Protein AF-A0A2N2EBZ2-F1 (afdb_monomer)

pLDDT: mean 81.6, std 22.27, range [24.33, 98.62]

Foldseek 3Di:
DVVVVVVVVVVVVVVVVVVVVVVVVVVVVVVVVVVVVVLLCVLCVVCVVFQQDDDDDDDDDDDDDDDDDDPPVVVVLVVLQLVQWDWDWDQQPQPRDIFTFIAGNPVSWDFPDAPLLRLTDIDRDRRLQRQKDADLQFLDIAGPVCRNVDDPVLSVLSNVNTRVRGHGDDDDNDGALVSSLNRLSSRLVSCVSSVPALQRNLVSLQSSLVSLVVCLVPPPPDDPVVNVVSVVSSLSSLVSSLVSLVCCLVPHQDDDPNDGSLNSLSSNLLSCVVNPVLVSSLVSLVCSLPDPPRDPVSNVSSVVSNVVSVVVVVVD

Solvent-accessible surface area (backbone atoms only — not comparable to full-atom values): 17806 Å² total; per-residue (Å²): 117,73,67,61,56,51,52,51,54,50,51,54,53,54,50,53,52,51,50,51,54,50,49,50,52,49,51,53,50,50,53,51,48,52,50,53,54,54,57,54,51,65,74,46,52,80,43,38,86,29,45,54,62,99,75,84,82,91,86,87,82,85,87,81,86,80,85,83,72,74,69,63,63,61,50,53,55,49,52,56,54,56,70,41,43,44,77,47,80,45,67,38,81,72,81,62,49,83,34,78,38,59,35,73,47,69,95,74,54,49,84,71,50,62,48,91,78,65,50,77,39,46,72,78,61,69,64,72,50,44,43,56,40,66,35,53,79,42,53,57,24,24,51,54,96,48,53,80,73,70,51,74,71,41,38,53,44,42,48,74,74,38,26,81,42,35,49,63,65,90,76,70,89,74,69,49,48,67,59,26,42,53,47,47,51,41,19,45,50,45,39,58,71,54,64,56,58,44,48,57,53,12,51,47,28,39,51,45,20,50,36,36,49,51,39,69,76,67,55,85,87,63,56,69,68,58,51,53,53,38,52,50,48,21,51,55,25,40,53,51,15,33,52,23,41,52,52,24,67,76,74,53,77,66,69,48,96,91,36,45,62,62,58,49,40,37,41,42,10,44,37,27,43,75,76,64,42,48,73,62,11,51,54,34,25,47,53,39,54,70,38,86,84,50,50,70,72,57,30,54,52,32,50,50,53,52,50,52,48,49,53,59,64,74,75,109

Secondary structure (DSSP, 8-state):
-HHHHHHHHHHHHHHHHHHHHHHHHHHHHHHHHHHHHHHHHHHTGGGGGGT--SS-----PPP-PPPPP-HHHHHHHHHHHHHHEEEEEEE-TTT--EEEEEEE-GGG--EEEE-TT--EEESS--GGGG-EEE-TTT--EEEGGGTT---HHHHHHHIIIIITTPPP----SS--HHHHHHHHHHHHHHHHHTT--HHHHHHHHHHHHHHHHHHHHH-TT--HHHHHHHHHHHHHHHHHHHHHHHHHHHHS-SSBTTB-HHHHHHHHHHHHHHTT-HHHHHHHHHHHHH-SSS-HHHHHHHHHHHHHHHHHHH--

Nearest PDB structures (foldseek):
  3sf4-assembly3_C  TM=6.352E-01  e=2.609E-02  Homo sapiens
  4wnd-assembly1_A  TM=6.716E-01  e=1.134E-01  Homo sapiens
  4g2v-assembly1_A  TM=6.679E-01  e=1.944E-01  Mus musculus
  6hc2-assembly1_C  TM=5.209E-01  e=7.665E-02  Homo sapiens
  7kw7-assembly1_E  TM=5.302E-01  e=2.251E+00  Homo sapiens

Radius of gyration: 24.01 Å; Cα contacts (8 Å, |Δi|>4): 365; chains: 1; bounding box: 70×71×50 Å

Mean predicted aligned error: 11.07 Å

Structure (mmCIF, N/CA/C/O backbone):
data_AF-A0A2N2EBZ2-F1
#
_entry.id   AF-A0A2N2EBZ2-F1
#
loop_
_atom_site.group_PDB
_atom_site.id
_atom_site.type_symbol
_atom_site.label_atom_id
_atom_site.label_alt_id
_atom_site.label_comp_id
_atom_site.label_asym_id
_atom_site.label_entity_id
_atom_site.label_seq_id
_atom_site.pdbx_PDB_ins_code
_atom_site.Cartn_x
_atom_site.Cartn_y
_atom_site.Cartn_z
_atom_site.occupancy
_atom_site.B_iso_or_equiv
_atom_site.auth_seq_id
_atom_site.auth_comp_id
_atom_site.auth_asym_id
_atom_site.auth_atom_id
_atom_site.pdbx_PDB_model_num
ATOM 1 N N . MET A 1 1 ? 44.736 50.660 17.013 1.00 51.31 1 MET A N 1
ATOM 2 C CA . MET A 1 1 ? 43.310 50.905 16.672 1.00 51.31 1 MET A CA 1
ATOM 3 C C . MET A 1 1 ? 42.852 50.283 15.347 1.00 51.31 1 MET A C 1
ATOM 5 O O . MET A 1 1 ? 41.764 49.724 15.327 1.00 51.31 1 MET A O 1
ATOM 9 N N . ALA A 1 2 ? 43.635 50.314 14.259 1.00 49.69 2 ALA A N 1
ATOM 10 C CA . ALA A 1 2 ? 43.188 49.838 12.935 1.00 49.69 2 ALA A CA 1
ATOM 11 C C . ALA A 1 2 ? 42.868 48.323 12.837 1.00 49.69 2 ALA A C 1
ATOM 13 O O . ALA A 1 2 ? 41.953 47.930 12.117 1.00 49.69 2 ALA A O 1
ATOM 14 N N . ILE A 1 3 ? 43.564 47.469 13.598 1.00 48.38 3 ILE A N 1
ATOM 15 C CA . ILE A 1 3 ? 43.371 46.005 13.570 1.00 48.38 3 ILE A CA 1
ATOM 16 C C . ILE A 1 3 ? 42.040 45.587 14.226 1.00 48.38 3 ILE A C 1
ATOM 18 O O . ILE A 1 3 ? 41.350 44.709 13.709 1.00 48.38 3 ILE A O 1
ATOM 22 N N . LEU A 1 4 ? 41.615 46.263 15.302 1.00 40.25 4 LEU A N 1
ATOM 23 C CA . LEU A 1 4 ? 40.323 45.994 15.952 1.00 40.25 4 LEU A CA 1
ATOM 24 C C . LEU A 1 4 ? 39.132 46.324 15.036 1.00 40.25 4 LEU A C 1
ATOM 26 O O . LEU A 1 4 ? 38.171 45.556 14.979 1.00 40.25 4 LEU A O 1
ATOM 30 N N . LEU A 1 5 ? 39.224 47.412 14.264 1.00 44.72 5 LEU A N 1
ATOM 31 C CA . LEU A 1 5 ? 38.192 47.813 13.299 1.00 44.72 5 LEU A CA 1
ATOM 32 C C . LEU A 1 5 ? 38.064 46.820 12.130 1.00 44.72 5 LEU A C 1
ATOM 34 O O . LEU A 1 5 ? 36.955 46.556 11.661 1.00 44.72 5 LEU A O 1
ATOM 38 N N . LEU A 1 6 ? 39.174 46.225 11.680 1.00 44.97 6 LEU A N 1
ATOM 39 C CA . LEU A 1 6 ? 39.169 45.193 10.635 1.00 44.97 6 LEU A CA 1
ATOM 40 C C . LEU A 1 6 ? 38.561 43.869 11.123 1.00 44.97 6 LEU A C 1
ATOM 42 O O . LEU A 1 6 ? 37.824 43.225 10.372 1.00 44.97 6 LEU A O 1
ATOM 46 N N . ILE A 1 7 ? 38.810 43.484 12.379 1.00 47.62 7 ILE A N 1
ATOM 47 C CA . ILE A 1 7 ? 38.225 42.280 12.992 1.00 47.62 7 ILE A CA 1
ATOM 48 C C . ILE A 1 7 ? 36.717 42.461 13.212 1.00 47.62 7 ILE A C 1
ATOM 50 O O . ILE A 1 7 ? 35.947 41.549 12.902 1.00 47.62 7 ILE A O 1
ATOM 54 N N . GLN A 1 8 ? 36.274 43.642 13.661 1.00 40.25 8 GLN A N 1
ATOM 55 C CA . GLN A 1 8 ? 34.845 43.957 13.771 1.00 40.25 8 GLN A CA 1
ATOM 56 C C . GLN A 1 8 ? 34.153 43.951 12.402 1.00 40.25 8 GLN A C 1
ATOM 58 O O . GLN A 1 8 ? 33.128 43.288 12.253 1.00 40.25 8 GLN A O 1
ATOM 63 N N . LYS A 1 9 ? 34.732 44.585 11.370 1.00 47.44 9 LYS A N 1
ATOM 64 C CA . LYS A 1 9 ? 34.156 44.567 10.011 1.00 47.44 9 LYS A CA 1
ATOM 65 C C . LYS A 1 9 ? 34.099 43.161 9.399 1.00 47.44 9 LYS A C 1
ATOM 67 O O . LYS A 1 9 ? 33.115 42.843 8.734 1.00 47.44 9 LYS A O 1
ATOM 72 N N . LYS A 1 10 ? 35.108 42.306 9.631 1.00 50.22 10 LYS A N 1
ATOM 73 C CA . LYS A 1 10 ? 35.068 40.894 9.200 1.00 50.22 10 LYS A CA 1
ATOM 74 C C . LYS A 1 10 ? 33.985 40.105 9.942 1.00 50.22 10 LYS A C 1
ATOM 76 O O . LYS A 1 10 ? 33.207 39.428 9.281 1.00 50.22 10 LYS A O 1
ATOM 81 N N . ARG A 1 11 ? 33.871 40.245 11.272 1.00 42.41 11 ARG A N 1
ATOM 82 C CA . ARG A 1 11 ? 32.817 39.581 12.069 1.00 42.41 11 ARG A CA 1
ATOM 83 C C . ARG A 1 11 ? 31.410 39.977 11.627 1.00 42.41 11 ARG A C 1
ATOM 85 O O . ARG A 1 11 ? 30.571 39.099 11.470 1.00 42.41 11 ARG A O 1
ATOM 92 N N . VAL A 1 12 ? 31.162 41.264 11.376 1.00 50.78 12 VAL A N 1
ATOM 93 C CA . VAL A 1 12 ? 29.846 41.751 10.922 1.00 50.78 12 VAL A CA 1
ATOM 94 C C . VAL A 1 12 ? 29.487 41.182 9.544 1.00 50.78 12 VAL A C 1
ATOM 96 O O . VAL A 1 12 ? 28.363 40.728 9.355 1.00 50.78 12 VAL A O 1
ATOM 99 N N . LYS A 1 13 ? 30.444 41.101 8.606 1.00 51.22 13 LYS A N 1
ATOM 100 C CA . LYS A 1 13 ? 30.212 40.467 7.294 1.00 51.22 13 LYS A CA 1
ATOM 101 C C . LYS A 1 13 ? 29.928 38.963 7.397 1.00 51.22 13 LYS A C 1
ATOM 103 O O . LYS A 1 13 ? 29.034 38.476 6.714 1.00 51.22 13 LYS A O 1
ATOM 108 N N . THR A 1 14 ? 30.638 38.232 8.259 1.00 48.09 14 THR A N 1
ATOM 109 C CA . THR A 1 14 ? 30.393 36.792 8.467 1.00 48.09 14 THR A CA 1
ATOM 110 C C . THR A 1 14 ? 29.030 36.530 9.114 1.00 48.09 14 THR A C 1
ATOM 112 O O . THR A 1 14 ? 28.341 35.594 8.720 1.00 48.09 14 THR A O 1
ATOM 115 N N . ILE A 1 15 ? 28.612 37.373 10.064 1.00 48.28 15 ILE A N 1
ATOM 116 C CA . ILE A 1 15 ? 27.295 37.280 10.712 1.00 48.28 15 ILE A CA 1
ATOM 117 C C . ILE A 1 15 ? 26.175 37.613 9.714 1.00 48.28 15 ILE A C 1
ATOM 119 O O . ILE A 1 15 ? 25.196 36.877 9.653 1.00 48.28 15 ILE A O 1
ATOM 123 N N . SER A 1 16 ? 26.343 38.641 8.874 1.00 42.44 16 SER A N 1
ATOM 124 C CA . SER A 1 16 ? 25.380 38.986 7.812 1.00 42.44 16 SER A CA 1
ATOM 125 C C . SER A 1 16 ? 25.165 37.828 6.831 1.00 42.44 16 SER A C 1
ATOM 127 O O . SER A 1 16 ? 24.028 37.479 6.535 1.00 42.44 16 SER A O 1
ATOM 129 N N . PHE A 1 17 ? 26.245 37.172 6.391 1.00 48.19 17 PHE A N 1
ATOM 130 C CA . PHE A 1 17 ? 26.172 36.027 5.476 1.00 48.19 17 PHE A CA 1
ATOM 131 C C . PHE A 1 17 ? 25.524 34.789 6.121 1.00 48.19 17 PHE A C 1
ATOM 133 O O . PHE A 1 17 ? 24.787 34.048 5.471 1.00 48.19 17 PHE A O 1
ATOM 140 N N . LEU A 1 18 ? 25.767 34.561 7.417 1.00 45.22 18 LEU A N 1
ATOM 141 C CA . LEU A 1 18 ? 25.120 33.485 8.173 1.00 45.22 18 LEU A CA 1
ATOM 142 C C . LEU A 1 18 ? 23.618 33.738 8.359 1.00 45.22 18 LEU A C 1
ATOM 144 O O . LEU A 1 18 ? 22.838 32.796 8.239 1.00 45.22 18 LEU A O 1
ATOM 148 N N . ILE A 1 19 ? 23.210 34.989 8.599 1.00 47.59 19 ILE A N 1
ATOM 149 C CA . ILE A 1 19 ? 21.798 35.379 8.720 1.00 47.59 19 ILE A CA 1
ATOM 150 C C . ILE A 1 19 ? 21.084 35.249 7.370 1.00 47.59 19 ILE A C 1
ATOM 152 O O . ILE A 1 19 ? 20.005 34.665 7.326 1.00 47.59 19 ILE A O 1
ATOM 156 N N . GLU A 1 20 ? 21.692 35.699 6.268 1.00 48.44 20 GLU A N 1
ATOM 157 C CA . GLU A 1 20 ? 21.135 35.527 4.916 1.00 48.44 20 GLU A CA 1
ATOM 158 C C . GLU A 1 20 ? 21.007 34.047 4.532 1.00 48.44 20 GLU A C 1
ATOM 160 O O . GLU A 1 20 ? 19.958 33.625 4.052 1.00 48.44 20 GLU A O 1
ATOM 165 N N . SER A 1 21 ? 22.020 33.222 4.820 1.00 47.06 21 SER A N 1
ATOM 166 C CA . SER A 1 21 ? 21.976 31.768 4.595 1.00 47.06 21 SER A CA 1
ATOM 167 C C . SER A 1 21 ? 20.898 31.075 5.438 1.00 47.06 21 SER A C 1
ATOM 169 O O . SER A 1 21 ? 20.206 30.172 4.961 1.00 47.06 21 SER A O 1
ATOM 171 N N . PHE A 1 22 ? 20.701 31.514 6.685 1.00 39.59 22 PHE A N 1
ATOM 172 C CA . PHE A 1 22 ? 19.661 30.986 7.566 1.00 39.59 22 PHE A CA 1
ATOM 173 C C . PHE A 1 22 ? 18.256 31.415 7.118 1.00 39.59 22 PHE A C 1
ATOM 175 O O . PHE A 1 22 ? 17.357 30.576 7.056 1.00 39.59 22 PHE A O 1
ATOM 182 N N . HIS A 1 23 ? 18.076 32.674 6.707 1.00 43.91 23 HIS A N 1
ATOM 183 C CA . HIS A 1 23 ? 16.822 33.165 6.131 1.00 43.91 23 HIS A CA 1
ATOM 184 C C . HIS A 1 23 ? 16.473 32.463 4.819 1.00 43.91 23 HIS A C 1
ATOM 186 O O . HIS A 1 23 ? 15.325 32.063 4.633 1.00 43.91 23 HIS A O 1
ATOM 192 N N . LEU A 1 24 ? 17.455 32.240 3.940 1.00 44.59 24 LEU A N 1
ATOM 193 C CA . LEU A 1 24 ? 17.253 31.509 2.691 1.00 44.59 24 LEU A CA 1
ATOM 194 C C . LEU A 1 24 ? 16.854 30.052 2.965 1.00 44.59 24 LEU A C 1
ATOM 196 O O . LEU A 1 24 ? 15.945 29.534 2.324 1.00 44.59 24 LEU A O 1
ATOM 200 N N . ARG A 1 25 ? 17.458 29.400 3.970 1.00 41.34 25 ARG A N 1
ATOM 201 C CA . ARG A 1 25 ? 17.055 28.054 4.418 1.00 41.34 25 ARG A CA 1
ATOM 202 C C . ARG A 1 25 ? 15.640 28.027 4.992 1.00 41.34 25 ARG A C 1
ATOM 204 O O . ARG A 1 25 ? 14.920 27.072 4.722 1.00 41.34 25 ARG A O 1
ATOM 211 N N . ILE A 1 26 ? 15.227 29.047 5.746 1.00 36.56 26 ILE A N 1
ATOM 212 C CA . ILE A 1 26 ? 13.853 29.168 6.259 1.00 36.56 26 ILE A CA 1
ATOM 213 C C . ILE A 1 26 ? 12.864 29.373 5.109 1.00 36.56 26 ILE A C 1
ATOM 215 O O . ILE A 1 26 ? 11.859 28.674 5.068 1.00 36.56 26 ILE A O 1
ATOM 219 N N . LEU A 1 27 ? 13.169 30.244 4.144 1.00 31.95 27 LEU A N 1
ATOM 220 C CA . LEU A 1 27 ? 12.327 30.488 2.968 1.00 31.95 27 LEU A CA 1
ATOM 221 C C . LEU A 1 27 ? 12.230 29.251 2.064 1.00 31.95 27 LEU A C 1
ATOM 223 O O . LEU A 1 27 ? 11.144 28.912 1.604 1.00 31.95 27 LEU A O 1
ATOM 227 N N . ILE A 1 28 ? 13.325 28.511 1.860 1.00 37.81 28 ILE A N 1
ATOM 228 C CA . ILE A 1 28 ? 13.314 27.222 1.143 1.00 37.81 28 ILE A CA 1
ATOM 229 C C . ILE A 1 28 ? 12.479 26.186 1.908 1.00 37.81 28 ILE A C 1
ATOM 231 O O . ILE A 1 28 ? 11.714 25.438 1.305 1.00 37.81 28 ILE A O 1
ATOM 235 N N . LYS A 1 29 ? 12.572 26.154 3.242 1.00 31.55 29 LYS A N 1
ATOM 236 C CA . LYS A 1 29 ? 11.778 25.242 4.074 1.00 31.55 29 LYS A CA 1
ATOM 237 C C . LYS A 1 29 ? 10.291 25.613 4.054 1.00 31.55 29 LYS A C 1
ATOM 239 O O . LYS A 1 29 ? 9.469 24.721 3.913 1.00 31.55 29 LYS A O 1
ATOM 244 N N . GLN A 1 30 ? 9.950 26.901 4.108 1.00 25.48 30 GLN A N 1
ATOM 245 C CA . GLN A 1 30 ? 8.578 27.416 4.015 1.00 25.48 30 GLN A CA 1
ATOM 246 C C . GLN A 1 30 ? 7.971 27.218 2.621 1.00 25.48 30 GLN A C 1
ATOM 248 O O . GLN A 1 30 ? 6.808 26.850 2.520 1.00 25.48 30 GLN A O 1
ATOM 253 N N . THR A 1 31 ? 8.746 27.391 1.548 1.00 27.75 31 THR A N 1
ATOM 254 C CA . THR A 1 31 ? 8.287 27.133 0.169 1.00 27.75 31 THR A CA 1
ATOM 255 C C . THR A 1 31 ? 8.159 25.641 -0.136 1.00 27.75 31 THR A C 1
ATOM 257 O O . THR A 1 31 ? 7.237 25.254 -0.852 1.00 27.75 31 THR A O 1
ATOM 260 N N . LYS A 1 32 ? 9.019 24.787 0.439 1.00 32.31 32 LYS A N 1
ATOM 261 C CA . LYS A 1 32 ? 8.858 23.325 0.402 1.00 32.31 32 LYS A CA 1
ATOM 262 C C . LYS A 1 32 ? 7.599 22.889 1.159 1.00 32.31 32 LYS A C 1
ATOM 264 O O . LYS A 1 32 ? 6.801 22.152 0.598 1.00 32.31 32 LYS A O 1
ATOM 269 N N . TYR A 1 33 ? 7.377 23.425 2.360 1.00 27.02 33 TYR A N 1
ATOM 270 C CA . TYR A 1 33 ? 6.189 23.141 3.173 1.00 27.02 33 TYR A CA 1
ATOM 271 C C . TYR A 1 33 ? 4.898 23.642 2.507 1.00 27.02 33 TYR A C 1
ATOM 273 O O . TYR A 1 33 ? 3.909 22.928 2.476 1.00 27.02 33 TYR A O 1
ATOM 281 N N . ALA A 1 34 ? 4.907 24.833 1.900 1.00 24.33 34 ALA A N 1
ATOM 282 C CA . ALA A 1 34 ? 3.761 25.357 1.154 1.00 24.33 34 ALA A CA 1
ATOM 283 C C . ALA A 1 34 ? 3.452 24.521 -0.100 1.00 24.33 34 ALA A C 1
ATOM 285 O O . ALA A 1 34 ? 2.287 24.271 -0.385 1.00 24.33 34 ALA A O 1
ATOM 286 N N . LYS A 1 35 ? 4.474 24.031 -0.820 1.00 28.56 35 LYS A N 1
ATOM 287 C CA . LYS A 1 35 ? 4.280 23.074 -1.922 1.00 28.56 35 LYS A CA 1
ATOM 288 C C . LYS A 1 35 ? 3.740 21.731 -1.431 1.00 28.56 35 LYS A C 1
ATOM 290 O O . LYS A 1 35 ? 2.826 21.210 -2.052 1.00 28.56 35 LYS A O 1
ATOM 295 N N . GLU A 1 36 ? 4.256 21.196 -0.325 1.00 32.41 36 GLU A N 1
ATOM 296 C CA . GLU A 1 36 ? 3.739 19.966 0.293 1.00 32.41 36 GLU A CA 1
ATOM 297 C C . GLU A 1 36 ? 2.267 20.131 0.714 1.00 32.41 36 GLU A C 1
ATOM 299 O O . GLU A 1 36 ? 1.448 19.284 0.377 1.00 32.41 36 GLU A O 1
ATOM 304 N N . VAL A 1 37 ? 1.892 21.253 1.338 1.00 30.70 37 VAL A N 1
ATOM 305 C CA . VAL A 1 37 ? 0.506 21.554 1.749 1.00 30.70 37 VAL A CA 1
ATOM 306 C C . VAL A 1 37 ? -0.445 21.718 0.552 1.00 30.70 37 VAL A C 1
ATOM 308 O O . VAL A 1 37 ? -1.576 21.244 0.616 1.00 30.70 37 VAL A O 1
ATOM 311 N N . ILE A 1 38 ? 0.000 22.330 -0.551 1.00 32.84 38 ILE A N 1
ATOM 312 C CA . ILE A 1 38 ? -0.806 22.476 -1.780 1.00 32.84 38 ILE A CA 1
ATOM 313 C C . ILE A 1 38 ? -0.991 21.122 -2.487 1.00 32.84 38 ILE A C 1
ATOM 315 O O . ILE A 1 38 ? -2.097 20.803 -2.910 1.00 32.84 38 ILE A O 1
ATOM 319 N N . ILE A 1 39 ? 0.054 20.288 -2.553 1.00 41.41 39 ILE A N 1
ATOM 320 C CA . ILE A 1 39 ? -0.021 18.943 -3.154 1.00 41.41 39 ILE A CA 1
ATOM 321 C C . ILE A 1 39 ? -0.931 18.016 -2.325 1.00 41.41 39 ILE A C 1
ATOM 323 O O . ILE A 1 39 ? -1.687 17.225 -2.885 1.00 41.41 39 ILE A O 1
ATOM 327 N N . LEU A 1 40 ? -0.913 18.141 -0.993 1.00 45.53 40 LEU A N 1
ATOM 328 C CA . LEU A 1 40 ? -1.809 17.402 -0.098 1.00 45.53 40 LEU A CA 1
ATOM 329 C C . LEU A 1 40 ? -3.292 17.784 -0.275 1.00 45.53 40 LEU A C 1
ATOM 331 O O . LEU A 1 40 ? -4.150 16.910 -0.159 1.00 45.53 40 LEU A O 1
ATOM 335 N N . ALA A 1 41 ? -3.602 19.052 -0.569 1.00 50.50 41 ALA A N 1
ATOM 336 C CA . ALA A 1 41 ? -4.979 19.522 -0.747 1.00 50.50 41 ALA A CA 1
ATOM 337 C C . ALA A 1 41 ? -5.647 18.945 -2.011 1.00 50.50 41 ALA A C 1
ATOM 339 O O . ALA A 1 41 ? -6.794 18.504 -1.945 1.00 50.50 41 ALA A O 1
ATOM 340 N N . ASP A 1 42 ? -4.917 18.856 -3.128 1.00 61.59 42 ASP A N 1
ATOM 341 C CA . ASP A 1 42 ? -5.446 18.282 -4.375 1.00 61.59 42 ASP A CA 1
ATOM 342 C C . ASP A 1 42 ? -5.675 16.766 -4.265 1.00 61.59 42 ASP A C 1
ATOM 344 O O . ASP A 1 42 ? -6.675 16.248 -4.766 1.00 61.59 42 ASP A O 1
ATOM 348 N N . ILE A 1 43 ? -4.805 16.044 -3.547 1.00 71.88 43 ILE A N 1
ATOM 349 C CA . ILE A 1 43 ? -4.900 14.582 -3.382 1.00 71.88 43 ILE A CA 1
ATOM 350 C C . ILE A 1 43 ? -6.183 14.159 -2.653 1.00 71.88 43 ILE A C 1
ATOM 352 O O . ILE A 1 43 ? -6.758 13.110 -2.973 1.00 71.88 43 ILE A O 1
ATOM 356 N N . PHE A 1 44 ? -6.632 14.966 -1.689 1.00 77.94 44 PHE A N 1
ATOM 357 C CA . PHE A 1 44 ? -7.812 14.692 -0.867 1.00 77.94 44 PHE A CA 1
ATOM 358 C C . PHE A 1 44 ? -9.063 15.462 -1.295 1.00 77.94 44 PHE A C 1
ATOM 360 O O . PHE A 1 44 ? -10.093 15.324 -0.641 1.00 77.94 44 PHE A O 1
ATOM 367 N N . SER A 1 45 ? -9.011 16.210 -2.400 1.00 73.44 45 SER A N 1
ATOM 368 C CA . SER A 1 45 ? -10.152 16.978 -2.918 1.00 73.44 45 SER A CA 1
ATOM 369 C C . SER A 1 45 ? -11.419 16.122 -3.090 1.00 73.44 45 SER A C 1
ATOM 371 O O . SER A 1 45 ? -12.505 16.531 -2.683 1.00 73.44 45 SER A O 1
ATOM 373 N N . ASP A 1 46 ? -11.275 14.882 -3.565 1.00 75.19 46 ASP A N 1
ATOM 374 C CA . ASP A 1 46 ? -12.389 13.935 -3.733 1.00 75.19 46 ASP A CA 1
ATOM 375 C C . ASP A 1 46 ? -13.079 13.536 -2.412 1.00 75.19 46 ASP A C 1
ATOM 377 O O . ASP A 1 46 ? -14.239 13.114 -2.418 1.00 75.19 46 ASP A O 1
ATOM 381 N N . LEU A 1 47 ? -12.392 13.677 -1.267 1.00 79.88 47 LEU A N 1
ATOM 382 C CA . LEU A 1 47 ? -12.946 13.385 0.062 1.00 79.88 47 LEU A CA 1
ATOM 383 C C . LEU A 1 47 ? -13.874 14.493 0.575 1.00 79.88 47 LEU A C 1
ATOM 385 O O . LEU A 1 47 ? -14.559 14.285 1.579 1.00 79.88 47 LEU A O 1
ATOM 389 N N . ALA A 1 48 ? -13.968 15.632 -0.117 1.00 75.38 48 ALA A N 1
ATOM 390 C CA . ALA A 1 48 ? -14.900 16.703 0.235 1.00 75.38 48 ALA A CA 1
ATOM 391 C C . ALA A 1 48 ? -16.358 16.208 0.285 1.00 75.38 48 ALA A C 1
ATOM 393 O O . ALA A 1 48 ? -17.139 16.644 1.130 1.00 75.38 48 ALA A O 1
ATOM 394 N N . ASN A 1 49 ? -16.709 15.221 -0.548 1.00 74.94 49 ASN A N 1
ATOM 395 C CA . ASN A 1 49 ? -18.030 14.580 -0.549 1.00 74.94 49 ASN A CA 1
ATOM 396 C C . ASN A 1 49 ? -18.347 13.816 0.752 1.00 74.94 49 ASN A C 1
ATOM 398 O O . ASN A 1 49 ? -19.506 13.502 1.012 1.00 74.94 49 ASN A O 1
ATOM 402 N N . LEU A 1 50 ? -17.333 13.533 1.572 1.00 79.00 50 LEU A N 1
ATOM 403 C CA . LEU A 1 50 ? -17.449 12.910 2.892 1.00 79.00 50 LEU A CA 1
ATOM 404 C C . LEU A 1 50 ? -17.378 13.946 4.025 1.00 79.00 50 LEU A C 1
ATOM 406 O O . LEU A 1 50 ? -17.139 13.580 5.172 1.00 79.00 50 LEU A O 1
ATOM 410 N N . GLY A 1 51 ? -17.552 15.234 3.717 1.00 64.19 51 GLY A N 1
ATOM 411 C CA . GLY A 1 51 ? -17.556 16.331 4.691 1.00 64.19 51 GLY A CA 1
ATOM 412 C C . GLY A 1 51 ? -16.175 16.770 5.188 1.00 64.19 51 GLY A C 1
ATOM 413 O O . GLY A 1 51 ? -16.082 17.705 5.980 1.00 64.19 51 GLY A O 1
ATOM 414 N N . LEU A 1 52 ? -15.097 16.153 4.694 1.00 74.56 52 LEU A N 1
ATOM 415 C CA 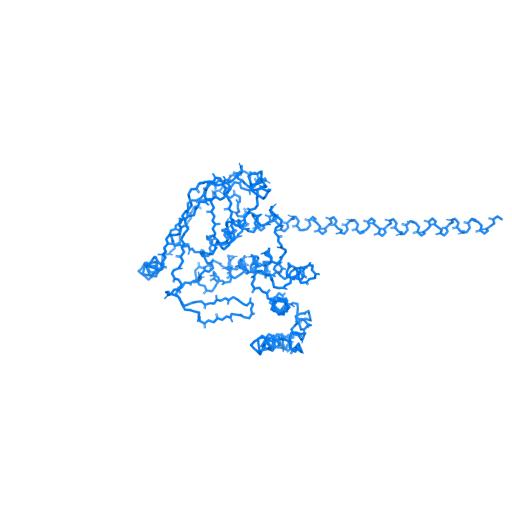. LEU A 1 52 ? -13.711 16.470 5.046 1.00 74.56 52 LEU A CA 1
ATOM 416 C C . LEU A 1 52 ? -13.177 17.576 4.127 1.00 74.56 52 LEU A C 1
ATOM 418 O O . LEU A 1 52 ? -12.478 17.306 3.152 1.00 74.56 52 LEU A O 1
ATOM 422 N N . GLY A 1 53 ? -13.546 18.828 4.404 1.00 48.56 53 GLY A N 1
ATOM 423 C CA . GLY A 1 53 ? -13.109 19.956 3.583 1.00 48.56 53 GLY A CA 1
ATOM 424 C C . GLY A 1 53 ? -13.442 21.323 4.165 1.00 48.56 53 GLY A C 1
ATOM 425 O O . GLY A 1 53 ? -14.581 21.781 4.120 1.00 48.56 53 GLY A O 1
ATOM 426 N N . SER A 1 54 ? -12.424 22.045 4.625 1.00 40.62 54 SER A N 1
ATOM 427 C CA . SER A 1 54 ? -12.481 23.502 4.687 1.00 40.62 54 SER A CA 1
ATOM 428 C C . SER A 1 54 ? -12.154 24.080 3.305 1.00 40.62 54 SER A C 1
ATOM 430 O O . SER A 1 54 ? -10.997 24.401 3.067 1.00 40.62 54 SER A O 1
ATOM 432 N N . THR A 1 55 ? -13.172 24.160 2.430 1.00 35.56 55 THR A N 1
ATOM 433 C CA . THR A 1 55 ? -13.479 25.264 1.480 1.00 35.56 55 THR A CA 1
ATOM 434 C C . THR A 1 55 ? -14.765 24.962 0.676 1.00 35.56 55 THR A C 1
ATOM 436 O O . THR A 1 55 ? -14.772 24.119 -0.209 1.00 35.56 55 THR A O 1
ATOM 439 N N . GLU A 1 56 ? -15.843 25.662 1.053 1.00 32.94 56 GLU A N 1
ATOM 440 C CA . GLU A 1 56 ? -16.989 26.209 0.284 1.00 32.94 56 GLU A CA 1
ATOM 441 C C . GLU A 1 56 ? -17.772 25.390 -0.791 1.00 32.94 56 GLU A C 1
ATOM 443 O O . GLU A 1 56 ? -17.385 25.299 -1.945 1.00 32.94 56 GLU A O 1
ATOM 448 N N . LYS A 1 57 ? -18.988 24.958 -0.385 1.00 29.53 57 LYS A N 1
ATOM 449 C CA . LYS A 1 57 ? -20.338 25.043 -1.029 1.00 29.53 57 LYS A CA 1
ATOM 450 C C . LYS A 1 57 ? -20.579 24.578 -2.503 1.00 29.53 57 LYS A C 1
ATOM 452 O O . LYS A 1 57 ? -20.201 25.268 -3.434 1.00 29.53 57 LYS A O 1
ATOM 457 N N . PHE A 1 58 ? -21.373 23.490 -2.642 1.00 26.84 58 PHE A N 1
ATOM 458 C CA . PHE A 1 58 ? -22.435 23.095 -3.634 1.00 26.84 58 PHE A CA 1
ATOM 459 C C . PHE A 1 58 ? -22.582 23.888 -4.975 1.00 26.84 58 PHE A C 1
ATOM 461 O O . PHE A 1 58 ? -22.595 25.109 -4.924 1.00 26.84 58 PHE A O 1
ATOM 468 N N . GLN A 1 59 ? -22.814 23.353 -6.200 1.00 29.08 59 GLN A N 1
ATOM 469 C CA . GLN A 1 59 ? -23.588 22.211 -6.777 1.00 29.08 59 GLN A CA 1
ATOM 470 C C . GLN A 1 59 ? -22.908 21.688 -8.083 1.00 29.08 59 GLN A C 1
ATOM 472 O O . GLN A 1 59 ? -22.303 22.486 -8.790 1.00 29.08 59 GLN A O 1
ATOM 477 N N . VAL A 1 60 ? -22.805 20.380 -8.391 1.00 26.95 60 VAL A N 1
ATOM 478 C CA . VAL A 1 60 ? -23.791 19.372 -8.895 1.00 26.95 60 VAL A CA 1
ATOM 479 C C . VAL A 1 60 ? -24.170 19.568 -10.380 1.00 26.95 60 VAL A C 1
ATOM 481 O O . VAL A 1 60 ? -25.111 20.281 -10.703 1.00 26.95 60 VAL A O 1
ATOM 484 N N . PHE A 1 61 ? -23.424 18.915 -11.282 1.00 27.70 61 PHE A N 1
ATOM 485 C CA . PHE A 1 61 ? -23.684 18.867 -12.728 1.00 27.70 61 PHE A CA 1
ATOM 486 C C . PHE A 1 61 ? -24.910 18.004 -13.072 1.00 27.70 61 PHE A C 1
ATOM 488 O O . PHE A 1 61 ? -25.075 16.906 -12.535 1.00 27.70 61 PHE A O 1
ATOM 495 N N . GLU A 1 62 ? -25.727 18.485 -14.014 1.00 27.27 62 GLU A N 1
ATOM 496 C CA . GLU A 1 62 ? -26.772 17.711 -14.689 1.00 27.27 62 GLU A CA 1
ATOM 497 C C . GLU A 1 62 ? -26.165 16.671 -15.641 1.00 27.27 62 GLU A C 1
ATOM 499 O O . GLU A 1 62 ? -25.142 16.888 -16.291 1.00 27.27 62 GLU A O 1
ATOM 504 N N . ALA A 1 63 ? -26.803 15.504 -15.670 1.00 32.50 63 ALA A N 1
ATOM 505 C CA . ALA A 1 63 ? -26.345 14.311 -16.357 1.00 32.50 63 ALA A CA 1
ATOM 506 C C . ALA A 1 63 ? -26.744 14.295 -17.838 1.00 32.50 63 ALA A C 1
ATOM 508 O O . ALA A 1 63 ? -27.912 14.491 -18.167 1.00 32.50 63 ALA A O 1
ATOM 509 N N . GLU A 1 64 ? -25.822 13.863 -18.700 1.00 29.55 64 GLU A N 1
ATOM 510 C CA . GLU A 1 64 ? -26.169 13.263 -19.989 1.00 29.55 64 GLU A CA 1
ATOM 511 C C . GLU A 1 64 ? -25.631 11.829 -20.108 1.00 29.55 64 GLU A C 1
ATOM 513 O O . GLU A 1 64 ? -24.579 11.455 -19.585 1.00 29.55 64 GLU A O 1
ATOM 518 N N . LYS A 1 65 ? -26.467 10.997 -20.734 1.00 33.41 65 LYS A N 1
ATOM 519 C CA . LYS A 1 65 ? -26.475 9.529 -20.716 1.00 33.41 65 LYS A CA 1
ATOM 520 C C . LYS A 1 65 ? -25.278 8.909 -21.447 1.00 33.41 65 LYS A C 1
ATOM 522 O O . LYS A 1 65 ? -25.010 9.244 -22.596 1.00 33.41 65 LYS A O 1
ATOM 527 N N . LYS A 1 66 ? -24.662 7.886 -20.839 1.00 31.28 66 LYS A N 1
ATOM 528 C CA . LYS A 1 66 ? -23.754 6.948 -21.523 1.00 31.28 66 LYS A CA 1
ATOM 529 C C . LYS A 1 66 ? -24.529 5.820 -22.217 1.00 31.28 66 LYS A C 1
ATOM 531 O O . LYS A 1 66 ? -25.470 5.260 -21.651 1.00 31.28 66 LYS A O 1
ATOM 536 N N . LEU A 1 67 ? -24.093 5.488 -23.433 1.00 38.25 67 LEU A N 1
ATOM 537 C CA . LEU A 1 67 ? -24.474 4.297 -24.197 1.00 38.25 67 LEU A CA 1
ATOM 538 C C . LEU A 1 67 ? -24.039 3.009 -23.472 1.00 38.25 67 LEU A C 1
ATOM 540 O O . LEU A 1 67 ? -23.006 2.979 -22.807 1.00 38.25 67 LEU A O 1
ATOM 544 N N . GLN A 1 68 ? -24.855 1.959 -23.592 1.00 38.78 68 GLN A N 1
ATOM 545 C CA . GLN A 1 68 ? -24.714 0.686 -22.878 1.00 38.78 68 GLN A CA 1
ATOM 546 C C . GLN A 1 68 ? -23.860 -0.324 -23.658 1.00 38.78 68 GLN A C 1
ATOM 548 O O . GLN A 1 68 ? -24.146 -0.619 -24.816 1.00 38.78 68 GLN A O 1
ATOM 553 N N . GLU A 1 69 ? -22.872 -0.918 -22.989 1.00 40.28 69 GLU A N 1
ATOM 554 C CA . GLU A 1 69 ? -22.282 -2.216 -23.350 1.00 40.28 69 GLU A CA 1
ATOM 555 C C . GLU A 1 69 ? -23.175 -3.384 -22.868 1.00 40.28 69 GLU A C 1
ATOM 557 O O . GLU A 1 69 ? -24.018 -3.185 -21.986 1.00 40.28 69 GLU A O 1
ATOM 562 N N . PRO A 1 70 ? -23.043 -4.609 -23.424 1.00 42.59 70 PRO A N 1
ATOM 563 C CA . PRO A 1 70 ? -24.020 -5.679 -23.224 1.00 42.59 70 PRO A CA 1
ATOM 564 C C . PRO A 1 70 ? -24.113 -6.124 -21.755 1.00 42.59 70 PRO A C 1
ATOM 566 O O . PRO A 1 70 ? -23.209 -6.740 -21.191 1.00 42.59 70 PRO A O 1
ATOM 569 N N . GLN A 1 71 ? -25.273 -5.852 -21.156 1.00 53.25 71 GLN A N 1
ATOM 570 C CA . GLN A 1 71 ? -25.594 -5.974 -19.728 1.00 53.25 71 GLN A CA 1
ATOM 571 C C . GLN A 1 71 ? -25.445 -7.393 -19.133 1.00 53.25 71 GLN A C 1
ATOM 573 O O . GLN A 1 71 ? -25.447 -7.554 -17.914 1.00 53.25 71 GLN A O 1
ATOM 578 N N . ILE A 1 72 ? -25.317 -8.428 -19.968 1.00 46.91 72 ILE A N 1
ATOM 579 C CA . ILE A 1 72 ? -25.281 -9.838 -19.547 1.00 46.91 72 ILE A CA 1
ATOM 580 C C . ILE A 1 72 ? -23.900 -10.209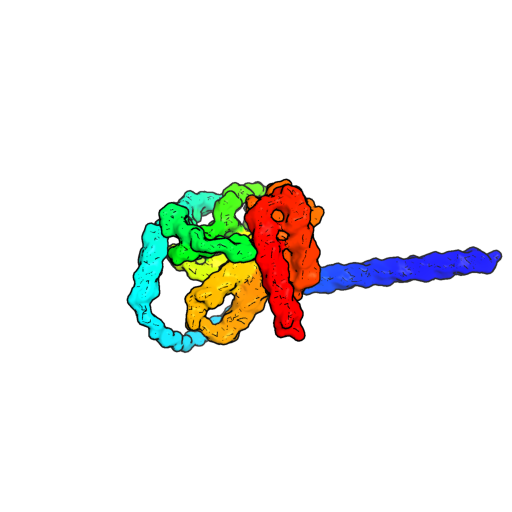 -18.973 1.00 46.91 72 ILE A C 1
ATOM 582 O O . ILE A 1 72 ? -23.822 -10.756 -17.876 1.00 46.91 72 ILE A O 1
ATOM 586 N N . ILE A 1 73 ? -22.808 -9.803 -19.634 1.00 53.00 73 ILE A N 1
ATOM 587 C CA . ILE A 1 73 ? -21.426 -10.155 -19.241 1.00 53.00 73 ILE A CA 1
ATOM 588 C C . ILE A 1 73 ? -21.030 -9.475 -17.918 1.00 53.00 73 ILE A C 1
ATOM 590 O O . ILE A 1 73 ? -20.401 -10.080 -17.049 1.00 53.00 73 ILE A O 1
ATOM 594 N N . GLN A 1 74 ? -21.430 -8.214 -17.726 1.00 60.69 74 GLN A N 1
ATOM 595 C CA . GLN A 1 74 ? -21.149 -7.480 -16.486 1.00 60.69 74 GLN A CA 1
ATOM 596 C C . GLN A 1 74 ? -21.924 -8.049 -15.287 1.00 60.69 74 GLN A C 1
ATOM 598 O O . GLN A 1 74 ? -21.416 -8.053 -14.163 1.00 60.69 74 GLN A O 1
ATOM 603 N N . LYS A 1 75 ? -23.136 -8.569 -15.517 1.00 60.53 75 LYS A N 1
ATOM 604 C CA . LYS A 1 75 ? -23.977 -9.162 -14.470 1.00 60.53 75 LYS A CA 1
ATOM 605 C C . LYS A 1 75 ? -23.434 -10.511 -13.993 1.00 60.53 75 LYS A C 1
ATOM 607 O O . LYS A 1 75 ? -23.410 -10.752 -12.788 1.00 60.53 75 LYS A O 1
ATOM 612 N N . GLU A 1 76 ? -22.946 -11.347 -14.907 1.00 64.69 76 GLU A N 1
ATOM 613 C CA . GLU A 1 76 ? -22.312 -12.635 -14.584 1.00 64.69 76 GLU A CA 1
ATOM 614 C C . GLU A 1 76 ? -21.008 -12.451 -13.797 1.00 64.69 76 GLU A C 1
ATOM 616 O O . GLU A 1 76 ? -20.838 -13.057 -12.738 1.00 64.69 76 GLU A O 1
ATOM 621 N N . LYS A 1 77 ? -20.136 -11.532 -14.236 1.00 72.12 77 LYS A N 1
ATOM 622 C CA . LYS A 1 77 ? -18.883 -11.217 -13.526 1.00 72.12 77 LYS A CA 1
ATOM 623 C C . LYS A 1 77 ? -19.137 -10.667 -12.118 1.00 72.12 77 LYS A C 1
ATOM 625 O O . LYS A 1 77 ? -18.435 -11.019 -11.172 1.00 72.12 77 LYS A O 1
ATOM 630 N N . LYS A 1 78 ? -20.160 -9.821 -11.950 1.00 74.50 78 LYS A N 1
ATOM 631 C CA . LYS A 1 78 ? -20.557 -9.307 -10.631 1.00 74.50 78 LYS A CA 1
ATOM 632 C C . LYS A 1 78 ? -21.037 -10.432 -9.709 1.00 74.50 78 LYS A C 1
ATOM 634 O O . LYS A 1 78 ? -20.607 -10.488 -8.560 1.00 74.50 78 LYS A O 1
ATOM 639 N N . PHE A 1 79 ? -21.867 -11.343 -10.217 1.00 76.56 79 PHE A N 1
ATOM 640 C CA . PHE A 1 79 ? -22.366 -12.490 -9.455 1.00 76.56 79 PHE A CA 1
ATOM 641 C C . PHE A 1 79 ? -21.237 -13.437 -9.012 1.00 76.56 79 PHE A C 1
ATOM 643 O O . PHE A 1 79 ? -21.210 -13.884 -7.863 1.00 76.56 79 PHE A O 1
ATOM 650 N N . GLU A 1 80 ? -20.261 -13.694 -9.886 1.00 82.44 80 GLU A N 1
ATOM 651 C CA . GLU A 1 80 ? -19.071 -14.483 -9.547 1.00 82.44 80 GLU A CA 1
ATOM 652 C C . GLU A 1 80 ? -18.282 -13.849 -8.389 1.00 82.44 80 GLU A C 1
ATOM 654 O O . GLU A 1 80 ? -17.961 -14.535 -7.412 1.00 82.44 80 GLU A O 1
ATOM 659 N N . ILE A 1 81 ? -18.052 -12.531 -8.440 1.00 84.06 81 ILE A N 1
ATOM 660 C CA . ILE A 1 81 ? -17.352 -11.796 -7.377 1.00 84.06 81 ILE A CA 1
ATOM 661 C C . ILE A 1 81 ? -18.149 -11.827 -6.063 1.00 84.06 81 ILE A C 1
ATOM 663 O O . ILE A 1 81 ? -17.575 -12.094 -5.007 1.00 84.06 81 ILE A O 1
ATOM 667 N N . GLU A 1 82 ? -19.468 -11.618 -6.094 1.00 86.50 82 GLU A N 1
ATOM 668 C CA . GLU A 1 82 ? -20.311 -11.681 -4.888 1.00 86.50 82 GLU A CA 1
ATOM 669 C C . GLU A 1 82 ? -20.203 -13.039 -4.174 1.00 86.50 82 GLU A C 1
ATOM 671 O O . GLU A 1 82 ? -20.112 -13.091 -2.944 1.00 86.50 82 GLU A O 1
ATOM 676 N N . SER A 1 83 ? -20.125 -14.137 -4.935 1.00 87.94 83 SER A N 1
ATOM 677 C CA . SER A 1 83 ? -20.041 -15.504 -4.396 1.00 87.94 83 SER A CA 1
ATOM 678 C C . SER A 1 83 ? -18.756 -15.768 -3.583 1.00 87.94 83 SER A C 1
ATOM 680 O O . SER A 1 83 ? -18.743 -16.562 -2.624 1.00 87.94 83 SER A O 1
ATOM 682 N N . ILE A 1 84 ? -17.666 -15.069 -3.919 1.00 90.62 84 ILE A N 1
ATOM 683 C CA . ILE A 1 84 ? -16.355 -15.203 -3.268 1.00 90.62 84 ILE A CA 1
ATOM 684 C C . ILE A 1 84 ? -16.134 -14.182 -2.146 1.00 90.62 84 ILE A C 1
ATOM 686 O O . ILE A 1 84 ? -15.102 -14.237 -1.469 1.00 90.62 84 ILE A O 1
ATOM 690 N N . LEU A 1 85 ? -17.107 -13.305 -1.891 1.00 92.50 85 LEU A N 1
ATOM 691 C CA . LEU A 1 85 ? -17.093 -12.363 -0.778 1.00 92.50 85 LEU A CA 1
ATOM 692 C C . LEU A 1 85 ? -17.788 -12.932 0.466 1.00 92.50 85 LEU A C 1
ATOM 694 O O . LEU A 1 85 ? -18.650 -13.810 0.411 1.00 92.50 85 LEU A O 1
ATOM 698 N N . TYR A 1 86 ? -17.394 -12.421 1.627 1.00 91.50 86 TYR A N 1
ATOM 699 C CA . TYR A 1 86 ? -18.072 -12.632 2.903 1.00 91.50 86 TYR A CA 1
ATOM 700 C C . TYR A 1 86 ? -17.990 -11.370 3.764 1.00 91.50 86 TYR A C 1
ATOM 702 O O . TYR A 1 86 ? -17.145 -10.500 3.536 1.00 91.50 86 TYR A O 1
ATOM 710 N N . PHE A 1 87 ? -18.869 -11.268 4.759 1.00 90.12 87 PHE A N 1
ATOM 711 C CA . PHE A 1 87 ? -18.821 -10.194 5.744 1.00 90.12 87 PHE A CA 1
ATOM 712 C C . PHE A 1 87 ? -17.916 -10.569 6.914 1.00 90.12 87 PHE A C 1
ATOM 714 O O . PHE A 1 87 ? -18.107 -11.600 7.556 1.00 90.12 87 PHE A O 1
ATOM 721 N N . ALA A 1 88 ? -16.966 -9.696 7.225 1.00 90.00 88 ALA A N 1
ATOM 722 C CA . ALA A 1 88 ? -16.256 -9.697 8.493 1.00 90.00 88 ALA A CA 1
ATOM 723 C C . ALA A 1 88 ? -16.887 -8.635 9.399 1.00 90.00 88 ALA A C 1
ATOM 725 O O . ALA A 1 88 ? -16.889 -7.453 9.055 1.00 90.00 88 ALA A O 1
ATOM 726 N N . LYS A 1 89 ? -17.434 -9.062 10.538 1.00 92.12 89 LYS A N 1
ATOM 727 C CA . LYS A 1 89 ? -18.015 -8.173 11.548 1.00 92.12 89 LYS A CA 1
ATOM 728 C C . LYS A 1 89 ? -16.941 -7.779 12.556 1.00 92.12 89 LYS A C 1
ATOM 730 O O . LYS A 1 89 ? -16.311 -8.652 13.149 1.00 92.12 89 LYS A O 1
ATOM 735 N N . ILE A 1 90 ? -16.725 -6.481 12.739 1.00 92.44 90 ILE A N 1
ATOM 736 C CA . ILE A 1 90 ? -15.715 -5.930 13.651 1.00 92.44 90 ILE A CA 1
ATOM 737 C C . ILE A 1 90 ? -16.318 -4.730 14.382 1.00 92.44 90 ILE A C 1
ATOM 739 O O . ILE A 1 90 ? -17.039 -3.932 13.790 1.00 92.44 90 ILE A O 1
ATOM 743 N N . LYS A 1 91 ? -16.016 -4.580 15.672 1.00 95.94 91 LYS A N 1
ATOM 744 C CA . LYS A 1 91 ? -16.390 -3.389 16.440 1.00 95.94 91 LYS A CA 1
ATOM 745 C C . LYS A 1 91 ? -15.366 -2.278 16.201 1.00 95.94 91 LYS A C 1
ATOM 747 O O . LYS A 1 91 ? -14.169 -2.512 16.363 1.00 95.94 91 LYS A O 1
ATOM 752 N N . CYS A 1 92 ? -15.818 -1.085 15.822 1.00 97.25 92 CYS A N 1
ATOM 753 C CA . CYS A 1 92 ? -14.944 0.066 15.616 1.00 97.25 92 CYS A CA 1
ATOM 754 C C . CYS A 1 92 ? -14.250 0.451 16.935 1.00 97.25 92 CYS A C 1
ATOM 756 O O . CYS A 1 92 ? -14.949 0.704 17.919 1.00 97.25 92 CYS A O 1
ATOM 758 N N . PRO A 1 93 ? -12.909 0.545 16.986 1.00 96.94 93 PRO A N 1
ATOM 759 C CA . PRO A 1 93 ? -12.206 0.915 18.215 1.00 96.94 93 PRO A CA 1
ATOM 760 C C . PRO A 1 93 ? -12.359 2.401 18.576 1.00 96.94 93 PRO A C 1
ATOM 762 O O . PRO A 1 93 ? -12.120 2.769 19.720 1.00 96.94 93 PRO A O 1
ATOM 765 N N . VAL A 1 94 ? -12.768 3.252 17.627 1.00 96.94 94 VAL A N 1
ATOM 766 C CA . VAL A 1 94 ? -12.892 4.705 17.830 1.00 96.94 94 VAL A CA 1
ATOM 767 C C . VAL A 1 94 ? -14.247 5.085 18.428 1.00 96.94 94 VAL A C 1
ATOM 769 O O . VAL A 1 94 ? -14.304 5.799 19.428 1.00 96.94 94 VAL A O 1
ATOM 772 N N . CYS A 1 95 ? -15.343 4.611 17.827 1.00 95.94 95 CYS A N 1
ATOM 773 C CA . CYS A 1 95 ? -16.708 4.989 18.216 1.00 95.94 95 CYS A CA 1
ATOM 774 C C . CYS A 1 95 ? -17.542 3.829 18.782 1.00 95.94 95 CYS A C 1
ATOM 776 O O . CYS A 1 95 ? -18.653 4.044 19.255 1.00 95.94 95 CYS A O 1
ATOM 778 N N . GLY A 1 96 ? -17.036 2.593 18.732 1.00 95.88 96 GLY A N 1
ATOM 779 C CA . GLY A 1 96 ? -17.729 1.417 19.255 1.00 95.88 96 GLY A CA 1
ATOM 780 C C . GLY A 1 96 ? -18.854 0.866 18.376 1.00 95.88 96 GLY A C 1
ATOM 781 O O . GLY A 1 96 ? -19.446 -0.141 18.766 1.00 95.88 96 GLY A O 1
ATOM 782 N N . SER A 1 97 ? -19.145 1.467 17.216 1.00 94.81 97 SER A N 1
ATOM 783 C CA . SER A 1 97 ? -20.171 0.958 16.299 1.00 94.81 97 SER A CA 1
ATOM 784 C C . SER A 1 97 ? -19.780 -0.394 15.694 1.00 94.81 97 SER A C 1
ATOM 786 O O . SER A 1 97 ? -18.598 -0.727 15.562 1.00 94.81 97 SER A O 1
ATOM 788 N N . GLU A 1 98 ? -20.776 -1.206 15.346 1.00 94.12 98 GLU A N 1
ATOM 789 C CA . GLU A 1 98 ? -20.538 -2.436 14.595 1.00 94.12 98 GLU A CA 1
ATOM 790 C C . GLU A 1 98 ? -20.312 -2.105 13.122 1.00 94.12 98 GLU A C 1
ATOM 792 O O . GLU A 1 98 ? -21.126 -1.430 12.496 1.00 94.12 98 GLU A O 1
ATOM 797 N N . VAL A 1 99 ? -19.209 -2.599 12.563 1.00 91.00 99 VAL A N 1
ATOM 798 C CA . VAL A 1 99 ? -18.844 -2.381 11.166 1.00 91.00 99 VAL A CA 1
ATOM 799 C C . VAL A 1 99 ? -18.774 -3.718 10.440 1.00 91.00 99 VAL A C 1
ATOM 801 O O . VAL A 1 99 ? -18.196 -4.693 10.934 1.00 91.00 99 VAL A O 1
ATOM 804 N N . LEU A 1 100 ? -19.376 -3.762 9.254 1.00 89.81 100 LEU A N 1
ATOM 805 C CA . LEU A 1 100 ? -19.360 -4.915 8.365 1.00 89.81 100 LEU A CA 1
ATOM 806 C C . LEU A 1 100 ? -18.416 -4.642 7.197 1.00 89.81 100 LEU A C 1
ATOM 808 O O . LEU A 1 100 ? -18.598 -3.694 6.438 1.00 89.81 100 LEU A O 1
ATOM 812 N N . PHE A 1 101 ? -17.412 -5.499 7.028 1.00 87.94 101 PHE A N 1
ATOM 813 C CA . PHE A 1 101 ? -16.444 -5.382 5.944 1.00 87.94 101 PHE A CA 1
ATOM 814 C C . PHE A 1 101 ? -16.580 -6.527 4.949 1.00 87.94 101 PHE A C 1
ATOM 816 O O . PHE A 1 101 ? -16.363 -7.690 5.297 1.00 87.94 101 PHE A O 1
ATOM 823 N N . ARG A 1 102 ? -16.832 -6.196 3.681 1.00 91.12 102 ARG A N 1
ATOM 824 C CA . ARG A 1 102 ? -16.707 -7.147 2.572 1.00 91.12 102 ARG A CA 1
ATOM 825 C C . ARG A 1 102 ? -15.258 -7.605 2.438 1.00 91.12 102 ARG A C 1
ATOM 827 O O . ARG A 1 102 ? -14.348 -6.778 2.392 1.00 91.12 102 ARG A O 1
ATOM 834 N N . THR A 1 103 ? -15.034 -8.916 2.450 1.00 89.31 103 THR A N 1
ATOM 835 C CA . THR A 1 103 ? -13.709 -9.556 2.412 1.00 89.31 103 THR A CA 1
ATOM 836 C C . THR A 1 103 ? -13.724 -10.728 1.442 1.00 89.31 103 THR A C 1
ATOM 838 O O . THR A 1 103 ? -14.719 -11.441 1.356 1.00 89.31 103 THR A O 1
ATOM 841 N N . ILE A 1 104 ? -12.621 -10.942 0.726 1.00 91.25 104 ILE A N 1
ATOM 842 C CA . ILE A 1 104 ? -12.483 -12.054 -0.219 1.00 91.25 104 ILE A CA 1
ATOM 843 C C . ILE A 1 104 ? -12.084 -13.334 0.513 1.00 91.25 104 ILE A C 1
ATOM 845 O O . ILE A 1 104 ? -11.183 -13.333 1.354 1.00 91.25 104 ILE A O 1
ATOM 849 N N . LYS A 1 105 ? -12.719 -14.451 0.148 1.00 89.94 105 LYS A N 1
ATOM 850 C CA . LYS A 1 105 ? -12.311 -15.799 0.558 1.00 89.94 105 LYS A CA 1
ATOM 851 C C . LYS A 1 105 ? -10.981 -16.141 -0.124 1.00 89.94 105 LYS A C 1
ATOM 853 O O . LYS A 1 105 ? -10.965 -16.452 -1.310 1.00 89.94 105 LYS A O 1
ATOM 858 N N . SER A 1 106 ? -9.866 -16.118 0.609 1.00 82.19 106 SER A N 1
ATOM 859 C CA . SER A 1 106 ? -8.520 -16.280 0.023 1.00 82.19 106 SER A CA 1
ATOM 860 C C . SER A 1 106 ? -8.334 -17.567 -0.794 1.00 82.19 106 SER A C 1
ATOM 862 O O . SER A 1 106 ? -7.607 -17.554 -1.775 1.00 82.19 106 SER A O 1
ATOM 864 N N . GLY A 1 107 ? -9.028 -18.659 -0.450 1.00 85.62 107 GLY A N 1
ATOM 865 C CA . GLY A 1 107 ? -8.990 -19.916 -1.215 1.00 85.62 107 GLY A CA 1
ATOM 866 C C . GLY A 1 107 ? -9.740 -19.892 -2.555 1.00 85.62 107 GLY A C 1
ATOM 867 O O . GLY A 1 107 ? -9.834 -20.927 -3.209 1.00 85.62 107 GLY A O 1
ATOM 868 N N . LYS A 1 108 ? -10.325 -18.753 -2.944 1.00 88.44 108 LYS A N 1
ATOM 869 C CA . LYS A 1 108 ? -11.092 -18.575 -4.188 1.00 88.44 108 LYS A CA 1
ATOM 870 C C . LYS A 1 108 ? -10.400 -17.675 -5.214 1.00 88.44 108 LYS A C 1
ATOM 872 O O . LYS A 1 108 ? -10.986 -17.395 -6.249 1.00 88.44 108 LYS A O 1
ATOM 877 N N . ILE A 1 109 ? -9.177 -17.238 -4.929 1.00 89.94 109 ILE A N 1
ATOM 878 C CA . ILE A 1 109 ? -8.358 -16.408 -5.814 1.00 89.94 109 ILE A CA 1
ATOM 879 C C . ILE A 1 109 ? -6.963 -17.018 -5.927 1.00 89.94 109 ILE A C 1
ATOM 881 O O . ILE A 1 109 ? -6.447 -17.576 -4.954 1.00 89.94 109 ILE A O 1
ATOM 885 N N . ARG A 1 110 ? -6.327 -16.897 -7.093 1.00 91.81 110 ARG A N 1
ATOM 886 C CA . ARG A 1 110 ? -4.957 -17.379 -7.307 1.00 91.81 110 ARG A CA 1
ATOM 887 C C . ARG A 1 110 ? -4.060 -16.245 -7.773 1.00 91.81 110 ARG A C 1
ATOM 889 O O . ARG A 1 110 ? -4.411 -15.486 -8.670 1.00 91.81 110 ARG A O 1
ATOM 896 N N . LEU A 1 111 ? -2.872 -16.155 -7.176 1.00 94.31 111 LEU A N 1
ATOM 897 C CA . LEU A 1 111 ? -1.839 -15.233 -7.634 1.00 94.31 111 LEU A CA 1
ATOM 898 C C . LEU A 1 111 ? -1.369 -15.660 -9.031 1.00 94.31 111 LEU A C 1
ATOM 900 O O . LEU A 1 111 ? -0.856 -16.764 -9.206 1.00 94.31 111 LEU A O 1
ATOM 904 N N . VAL A 1 112 ? -1.538 -14.777 -10.009 1.00 95.50 112 VAL A N 1
ATOM 905 C CA . VAL A 1 112 ? -1.122 -14.974 -11.403 1.00 95.50 112 VAL A CA 1
ATOM 906 C C . VAL A 1 112 ? 0.312 -14.506 -11.592 1.00 95.50 112 VAL A C 1
ATOM 908 O O . VAL A 1 112 ? 1.150 -15.244 -12.106 1.00 95.50 112 VAL A O 1
ATOM 911 N N . LYS A 1 113 ? 0.606 -13.274 -11.169 1.00 95.00 113 LYS A N 1
ATOM 912 C CA . LYS A 1 113 ? 1.941 -12.681 -11.277 1.00 95.00 113 LYS A CA 1
ATOM 913 C C . LYS A 1 113 ? 2.170 -11.633 -10.195 1.00 95.00 113 LYS A C 1
ATOM 915 O O . LYS A 1 113 ? 1.259 -11.245 -9.466 1.00 95.00 113 LYS A O 1
ATOM 920 N N . THR A 1 114 ? 3.406 -11.170 -10.092 1.00 96.81 114 THR A N 1
ATOM 921 C CA . THR A 1 114 ? 3.768 -10.028 -9.255 1.00 96.81 114 THR A CA 1
ATOM 922 C C . THR A 1 114 ? 4.552 -9.056 -10.117 1.00 96.81 114 THR A C 1
ATOM 924 O O . THR A 1 114 ? 5.619 -9.424 -10.610 1.00 96.81 114 THR A O 1
ATOM 927 N N . ASP A 1 115 ? 4.037 -7.842 -10.296 1.00 97.12 115 ASP A N 1
ATOM 928 C CA . ASP A 1 115 ? 4.752 -6.790 -11.025 1.00 97.12 115 ASP A CA 1
ATOM 929 C C . ASP A 1 115 ? 6.058 -6.441 -10.307 1.00 97.12 115 ASP A C 1
ATOM 931 O O . ASP A 1 115 ? 6.237 -6.745 -9.125 1.00 97.12 115 ASP A O 1
ATOM 935 N N . LEU A 1 116 ? 6.993 -5.780 -10.993 1.00 97.69 116 LEU A N 1
ATOM 936 C CA . LEU A 1 116 ? 8.289 -5.418 -10.413 1.00 97.69 116 LEU A CA 1
ATOM 937 C C . LEU A 1 116 ? 8.177 -4.521 -9.176 1.00 97.69 116 LEU A C 1
ATOM 939 O O . LEU A 1 116 ? 8.950 -4.705 -8.243 1.00 97.69 116 LEU A O 1
ATOM 943 N N . ASP A 1 117 ? 7.166 -3.662 -9.074 1.00 97.25 117 ASP A N 1
ATOM 944 C CA . ASP A 1 117 ? 6.914 -2.839 -7.883 1.00 97.25 117 ASP A CA 1
ATOM 945 C C . ASP A 1 117 ? 6.186 -3.602 -6.766 1.00 97.25 117 ASP A C 1
ATOM 947 O O . ASP A 1 117 ? 5.659 -2.987 -5.853 1.00 97.25 117 ASP A O 1
ATOM 951 N N . LEU A 1 118 ? 6.186 -4.940 -6.816 1.00 96.81 118 LEU A N 1
ATOM 952 C CA . LEU A 1 118 ? 5.567 -5.862 -5.855 1.00 96.81 118 LEU A CA 1
ATOM 953 C C . LEU A 1 118 ? 4.034 -5.899 -5.879 1.00 96.81 118 LEU A C 1
ATOM 955 O O . LEU A 1 118 ? 3.456 -6.574 -5.025 1.00 96.81 118 LEU A O 1
ATOM 959 N N . ARG A 1 119 ? 3.368 -5.268 -6.856 1.00 96.94 119 ARG A N 1
ATOM 960 C CA . ARG A 1 119 ? 1.911 -5.391 -7.008 1.00 96.94 119 ARG A CA 1
ATOM 961 C C . ARG A 1 119 ? 1.528 -6.848 -7.297 1.00 96.94 119 ARG A C 1
ATOM 963 O O . ARG A 1 119 ? 1.952 -7.387 -8.324 1.00 96.94 119 ARG A O 1
ATOM 970 N N . PRO A 1 120 ? 0.741 -7.514 -6.437 1.00 95.31 120 PRO A N 1
ATOM 971 C CA . PRO A 1 120 ? 0.252 -8.852 -6.724 1.00 95.31 120 PRO A CA 1
ATOM 972 C C . PRO A 1 120 ? -0.949 -8.775 -7.673 1.00 95.31 120 PRO A C 1
ATOM 974 O O . PRO A 1 120 ? -1.862 -7.983 -7.460 1.00 95.31 120 PRO A O 1
ATOM 977 N N . ILE A 1 121 ? -0.966 -9.617 -8.702 1.00 94.62 121 ILE A N 1
ATOM 978 C CA . ILE A 1 121 ? -2.055 -9.691 -9.681 1.00 94.62 121 ILE A CA 1
ATOM 979 C C . ILE A 1 121 ? -2.706 -11.060 -9.578 1.00 94.62 121 ILE A C 1
ATOM 981 O O . ILE A 1 121 ? -2.020 -12.083 -9.624 1.00 94.62 121 ILE A O 1
ATOM 985 N N . TYR A 1 122 ? -4.026 -11.058 -9.436 1.00 93.25 122 TYR A N 1
ATOM 986 C CA . TYR A 1 122 ? -4.860 -12.242 -9.260 1.00 93.25 122 TYR A CA 1
ATOM 987 C C . TYR A 1 122 ? -5.750 -12.461 -10.484 1.00 93.25 122 TYR A C 1
ATOM 989 O O . TYR A 1 122 ? -5.905 -11.570 -11.315 1.00 93.25 122 TYR A O 1
ATOM 997 N N . ASP A 1 123 ? -6.297 -13.665 -10.607 1.00 86.75 123 ASP A N 1
ATOM 998 C CA . ASP A 1 123 ? -7.097 -14.102 -11.752 1.00 86.75 123 ASP A CA 1
ATOM 999 C C . ASP A 1 123 ? -8.541 -13.587 -11.739 1.00 86.75 123 ASP A C 1
ATOM 1001 O O . ASP A 1 123 ? -9.007 -13.073 -12.753 1.00 86.75 123 ASP A O 1
ATOM 1005 N N . VAL A 1 124 ? -9.246 -13.729 -10.614 1.00 86.50 124 VAL A N 1
ATOM 1006 C CA . VAL A 1 124 ? -10.695 -13.456 -10.537 1.00 86.50 124 VAL A CA 1
ATOM 1007 C C . VAL A 1 124 ? -10.991 -12.006 -10.154 1.00 86.50 124 VAL A C 1
ATOM 1009 O O . VAL A 1 124 ? -11.730 -11.299 -10.837 1.00 86.50 124 VAL A O 1
ATOM 1012 N N . VAL A 1 125 ? -10.423 -11.551 -9.037 1.00 90.00 125 VAL A N 1
ATOM 1013 C CA . VAL A 1 125 ? -10.658 -10.212 -8.488 1.00 90.00 125 VAL A CA 1
ATOM 1014 C C . VAL A 1 125 ? -9.384 -9.686 -7.853 1.00 90.00 125 VAL A C 1
ATOM 1016 O O . VAL A 1 125 ? -8.642 -10.441 -7.224 1.00 90.00 125 VAL A O 1
ATOM 1019 N N . ASP A 1 126 ? -9.145 -8.385 -8.000 1.00 92.56 126 ASP A N 1
ATOM 1020 C CA . ASP A 1 126 ? -8.053 -7.691 -7.329 1.00 92.56 126 ASP A CA 1
ATOM 1021 C C . ASP A 1 126 ? -8.351 -7.581 -5.822 1.00 92.56 126 ASP A C 1
ATOM 1023 O O . ASP A 1 126 ? -9.299 -6.890 -5.429 1.00 92.56 126 ASP A O 1
ATOM 1027 N N . PRO A 1 127 ? -7.575 -8.243 -4.941 1.00 92.88 127 PRO A N 1
ATOM 1028 C CA . PRO A 1 127 ? -7.876 -8.235 -3.520 1.00 92.88 127 PRO A CA 1
ATOM 1029 C C . PRO A 1 127 ? -7.648 -6.892 -2.847 1.00 92.88 127 PRO A C 1
ATOM 1031 O O . PRO A 1 127 ? -8.248 -6.648 -1.796 1.00 92.88 127 PRO A O 1
ATOM 1034 N N . SER A 1 128 ? -6.832 -6.022 -3.455 1.00 93.69 128 SER A N 1
ATOM 1035 C CA . SER A 1 128 ? -6.567 -4.681 -2.928 1.00 93.69 128 SER A CA 1
ATOM 1036 C C . SER A 1 128 ? -7.853 -3.872 -2.776 1.00 93.69 128 SER A C 1
ATOM 1038 O O . SER A 1 128 ? -7.987 -3.148 -1.796 1.00 93.69 128 SER A O 1
ATOM 1040 N N . LEU A 1 129 ? -8.862 -4.109 -3.625 1.00 95.38 129 LEU A N 1
ATOM 1041 C CA . LEU A 1 129 ? -10.179 -3.471 -3.532 1.00 95.38 129 LEU A CA 1
ATOM 1042 C C . LEU A 1 129 ? -10.820 -3.611 -2.140 1.00 95.38 129 LEU A C 1
ATOM 1044 O O . LEU A 1 129 ? -11.559 -2.732 -1.706 1.00 95.38 129 LEU A O 1
ATOM 1048 N N . TYR A 1 130 ? -10.513 -4.691 -1.415 1.00 94.94 130 TYR A N 1
ATOM 1049 C CA . TYR A 1 130 ? -11.153 -5.052 -0.148 1.00 94.94 130 TYR A CA 1
ATOM 1050 C C . TYR A 1 130 ? -10.201 -5.020 1.053 1.00 94.94 130 TYR A C 1
ATOM 1052 O O . TYR A 1 130 ? -10.534 -5.572 2.101 1.00 94.94 130 TYR A O 1
ATOM 1060 N N . GLU A 1 131 ? -9.013 -4.429 0.959 1.00 94.62 131 GLU A N 1
ATOM 1061 C CA . GLU A 1 131 ? -8.047 -4.448 2.071 1.00 94.62 131 GLU A CA 1
ATOM 1062 C C . GLU A 1 131 ? -8.275 -3.353 3.120 1.00 94.62 131 GLU A C 1
ATOM 1064 O O . GLU A 1 131 ? -7.810 -3.503 4.254 1.00 94.62 131 GLU A O 1
ATOM 1069 N N . VAL A 1 132 ? -8.992 -2.280 2.778 1.00 96.25 132 VAL A N 1
ATOM 1070 C CA . VAL A 1 132 ? -9.274 -1.170 3.698 1.00 96.25 132 VAL A CA 1
ATOM 1071 C C . VAL A 1 132 ? -10.604 -1.369 4.418 1.00 96.25 132 VAL A C 1
ATOM 1073 O O . VAL A 1 132 ? -11.654 -1.619 3.812 1.00 96.25 132 VAL A O 1
ATOM 1076 N N . ALA A 1 133 ? -10.555 -1.227 5.736 1.00 95.50 133 ALA A N 1
ATOM 1077 C CA . ALA A 1 133 ? -11.704 -1.127 6.618 1.00 95.50 133 ALA A CA 1
ATOM 1078 C C . ALA A 1 133 ? -12.014 0.356 6.867 1.00 95.50 133 ALA A C 1
ATOM 1080 O O . ALA A 1 133 ? -11.109 1.103 7.216 1.00 95.50 133 ALA A O 1
ATOM 1081 N N . VAL A 1 134 ? -13.276 0.759 6.688 1.00 95.44 134 VAL A N 1
ATOM 1082 C CA . VAL A 1 134 ? -13.777 2.123 6.933 1.00 95.44 134 VAL A CA 1
ATOM 1083 C C . VAL A 1 134 ? -14.985 2.046 7.858 1.00 95.44 134 VAL A C 1
ATOM 1085 O O . VAL A 1 134 ? -15.928 1.306 7.574 1.00 95.44 134 VAL A O 1
ATOM 1088 N N . CYS A 1 135 ? -14.970 2.792 8.958 1.00 95.69 135 CYS A N 1
ATOM 1089 C CA . CYS A 1 135 ? -16.137 2.960 9.811 1.00 95.69 135 CYS A CA 1
ATOM 1090 C C . CYS A 1 135 ? -17.070 4.024 9.221 1.00 95.69 135 CYS A C 1
ATOM 1092 O O . CYS A 1 135 ? -16.790 5.217 9.311 1.00 95.69 135 CYS A O 1
ATOM 1094 N N . ASN A 1 136 ? -18.225 3.603 8.703 1.00 92.69 136 ASN A N 1
ATOM 1095 C CA . ASN A 1 136 ? -19.224 4.513 8.128 1.00 92.69 136 ASN A CA 1
ATOM 1096 C C . ASN A 1 136 ? -19.867 5.463 9.159 1.00 92.69 136 ASN A C 1
ATOM 1098 O O . ASN A 1 136 ? -20.587 6.374 8.773 1.00 92.69 136 ASN A O 1
ATOM 1102 N N . THR A 1 137 ? -19.628 5.263 10.460 1.00 93.56 137 THR A N 1
ATOM 1103 C CA . THR A 1 137 ? -20.150 6.137 11.522 1.00 93.56 137 THR A CA 1
ATOM 1104 C C . THR A 1 137 ? -19.203 7.284 11.865 1.00 93.56 137 THR A C 1
ATOM 1106 O O . THR A 1 137 ? -19.665 8.385 12.122 1.00 93.56 137 THR A O 1
ATOM 1109 N N . CYS A 1 138 ? -17.891 7.034 11.935 1.00 94.31 138 CYS A N 1
ATOM 1110 C CA . CYS A 1 138 ? -16.929 8.009 12.468 1.00 94.31 138 CYS A CA 1
ATOM 1111 C C . CYS A 1 138 ? -15.755 8.312 11.531 1.00 94.31 138 CYS A C 1
ATOM 1113 O O . CYS A 1 138 ? -14.824 9.003 11.939 1.00 94.31 138 CYS A O 1
ATOM 1115 N N . GLY A 1 139 ? -15.748 7.748 10.325 1.00 94.19 139 GLY A N 1
ATOM 1116 C CA . GLY A 1 139 ? -14.739 8.015 9.302 1.00 94.19 139 GLY A CA 1
ATOM 1117 C C . GLY A 1 139 ? -13.429 7.263 9.467 1.00 94.19 139 GLY A C 1
ATOM 1118 O O . GLY A 1 139 ? -12.666 7.218 8.516 1.00 94.19 139 GLY A O 1
ATOM 1119 N N . TYR A 1 140 ? -13.200 6.615 10.615 1.00 97.06 140 TYR A N 1
ATOM 1120 C CA . TYR A 1 140 ? -11.953 5.900 10.877 1.00 97.06 140 TYR A CA 1
ATOM 1121 C C . TYR A 1 140 ? -11.687 4.837 9.810 1.00 97.06 140 TYR A C 1
ATOM 1123 O O . TYR A 1 140 ? -12.467 3.882 9.674 1.00 97.06 140 TYR A O 1
ATOM 1131 N N . ALA A 1 141 ? -10.576 4.986 9.095 1.00 96.50 141 ALA A N 1
ATOM 1132 C CA . ALA A 1 141 ? -10.140 4.065 8.067 1.00 96.50 141 ALA A CA 1
ATOM 1133 C C . ALA A 1 141 ? -8.708 3.569 8.298 1.00 96.50 141 ALA A C 1
ATOM 1135 O O . ALA A 1 141 ? -7.812 4.302 8.700 1.00 96.50 141 ALA A O 1
ATOM 1136 N N . ALA A 1 142 ? -8.476 2.287 8.019 1.00 97.06 142 ALA A N 1
ATOM 1137 C CA . ALA A 1 142 ? -7.143 1.690 8.042 1.00 97.06 142 ALA A CA 1
ATOM 1138 C C . ALA A 1 142 ? -7.109 0.404 7.210 1.00 97.06 142 ALA A C 1
ATOM 1140 O O . ALA A 1 142 ? -8.143 -0.203 6.908 1.00 97.06 142 ALA A O 1
ATOM 1141 N N . LEU A 1 143 ? -5.907 -0.086 6.898 1.00 95.50 143 LEU A N 1
ATOM 1142 C CA . LEU A 1 143 ? -5.755 -1.462 6.423 1.00 95.50 143 LEU A CA 1
ATOM 1143 C C . LEU A 1 143 ? -6.358 -2.419 7.456 1.00 95.50 143 LEU A C 1
ATOM 1145 O O . LEU A 1 143 ? -6.065 -2.313 8.647 1.00 95.50 143 LEU A O 1
ATOM 1149 N N . LYS A 1 144 ? -7.149 -3.400 7.010 1.00 93.44 144 LYS A N 1
ATOM 1150 C CA . LYS A 1 144 ? -7.867 -4.348 7.886 1.00 93.44 144 LYS A CA 1
ATOM 1151 C C . LYS A 1 144 ? -6.986 -4.972 8.964 1.00 93.44 144 LYS A C 1
ATOM 1153 O O . LYS A 1 144 ? -7.405 -5.085 10.109 1.00 93.44 144 LYS A O 1
ATOM 1158 N N . LYS A 1 145 ? -5.749 -5.335 8.610 1.00 92.06 145 LYS A N 1
ATOM 1159 C CA . LYS A 1 145 ? -4.766 -5.932 9.532 1.00 92.06 145 LYS A CA 1
ATOM 1160 C C . LYS A 1 145 ? -4.370 -5.013 10.693 1.00 92.06 145 LYS A C 1
ATOM 1162 O O . LYS A 1 145 ? -3.868 -5.505 11.693 1.00 92.06 145 LYS A O 1
ATOM 1167 N N . ARG A 1 146 ? -4.567 -3.703 10.548 1.00 92.69 146 ARG A N 1
ATOM 1168 C CA . ARG A 1 146 ? -4.187 -2.664 11.513 1.00 92.69 146 ARG A CA 1
ATOM 1169 C C . ARG A 1 146 ? -5.378 -1.912 12.092 1.00 92.69 146 ARG A C 1
ATOM 1171 O O . ARG A 1 146 ? -5.193 -1.112 12.997 1.00 92.69 146 ARG A O 1
ATOM 1178 N N . PHE A 1 147 ? -6.589 -2.209 11.628 1.00 94.94 147 PHE A N 1
ATOM 1179 C CA . PHE A 1 147 ? -7.807 -1.517 12.040 1.00 94.94 147 PHE A CA 1
ATOM 1180 C C . PHE A 1 147 ? -8.065 -1.592 13.550 1.00 94.94 147 PHE A C 1
ATOM 1182 O O . PHE A 1 147 ? -8.614 -0.666 14.121 1.00 94.94 147 PHE A O 1
ATOM 1189 N N . LEU A 1 148 ? -7.657 -2.669 14.226 1.00 95.00 148 LEU A N 1
ATOM 1190 C CA . LEU A 1 148 ? -7.782 -2.786 15.687 1.00 95.00 148 LEU A CA 1
ATOM 1191 C C . LEU A 1 148 ? -6.534 -2.306 16.447 1.00 95.00 148 LEU A C 1
ATOM 1193 O O . LEU A 1 148 ? -6.553 -2.220 17.672 1.00 95.00 148 LEU A O 1
ATOM 1197 N N . SER A 1 149 ? -5.446 -1.998 15.743 1.00 93.44 149 SER A N 1
ATOM 1198 C CA . SER A 1 149 ? -4.148 -1.632 16.314 1.00 93.44 149 SER A CA 1
ATOM 1199 C C . SER A 1 149 ? -4.025 -0.115 16.463 1.00 93.44 149 SER A C 1
ATOM 1201 O O . SER A 1 149 ? -3.169 0.512 15.842 1.00 93.44 149 SER A O 1
ATOM 1203 N N . ILE A 1 150 ? -4.890 0.474 17.289 1.00 95.38 150 ILE A N 1
ATOM 1204 C CA . ILE A 1 150 ? -4.920 1.915 17.556 1.00 95.38 150 ILE A CA 1
ATOM 1205 C C . ILE A 1 150 ? -4.818 2.193 19.061 1.00 95.38 150 ILE A C 1
ATOM 1207 O O . ILE A 1 150 ? -5.382 1.473 19.883 1.00 95.38 150 ILE A O 1
ATOM 1211 N N . THR A 1 151 ? -4.063 3.226 19.436 1.00 96.19 151 THR A N 1
ATOM 1212 C CA . THR A 1 151 ? -3.880 3.628 20.839 1.00 96.19 151 THR A CA 1
ATOM 1213 C C . THR A 1 151 ? -4.980 4.602 21.285 1.00 96.19 151 THR A C 1
ATOM 1215 O O . THR A 1 151 ? -5.565 5.281 20.439 1.00 96.19 151 THR A O 1
ATOM 1218 N N . PRO A 1 152 ? -5.232 4.762 22.599 1.00 96.19 152 PRO A N 1
ATOM 1219 C CA . PRO A 1 152 ? -6.171 5.770 23.100 1.00 96.19 152 PRO A CA 1
ATOM 1220 C C . PRO A 1 152 ? -5.850 7.195 22.627 1.00 96.19 152 PRO A C 1
ATOM 1222 O O . PRO A 1 152 ? -6.753 7.926 22.237 1.00 96.19 152 PRO A O 1
ATOM 1225 N N . LYS A 1 153 ? -4.560 7.566 22.572 1.00 96.12 153 LYS A N 1
ATOM 1226 C CA . LYS A 1 153 ? -4.116 8.857 22.018 1.00 96.12 153 LYS A CA 1
ATOM 1227 C C . LYS A 1 153 ? -4.578 9.019 20.565 1.00 96.12 153 LYS A C 1
ATOM 1229 O O . LYS A 1 153 ? -5.130 10.053 20.207 1.00 96.12 153 LYS A O 1
ATOM 1234 N N . ASN A 1 154 ? -4.372 7.992 19.744 1.00 95.12 154 ASN A N 1
ATOM 1235 C CA . ASN A 1 154 ? -4.727 8.026 18.328 1.00 95.12 154 ASN A CA 1
ATOM 1236 C C . ASN A 1 154 ? -6.248 8.066 18.126 1.00 95.12 154 ASN A C 1
ATOM 1238 O O . ASN A 1 154 ? -6.717 8.763 17.235 1.00 95.12 154 ASN A O 1
ATOM 1242 N N . ILE A 1 155 ? -7.023 7.381 18.973 1.00 97.06 155 ILE A N 1
ATOM 1243 C CA . ILE A 1 155 ? -8.492 7.454 18.953 1.00 97.06 155 ILE A CA 1
ATOM 1244 C C . ILE A 1 155 ? -8.967 8.902 19.134 1.00 97.06 155 ILE A C 1
ATOM 1246 O O . ILE A 1 155 ? -9.822 9.360 18.377 1.00 97.06 155 ILE A O 1
ATOM 1250 N N . GLU A 1 156 ? -8.405 9.634 20.097 1.00 96.06 156 GLU A N 1
ATOM 1251 C CA . GLU A 1 156 ? -8.777 11.036 20.328 1.00 96.06 156 GLU A CA 1
ATOM 1252 C C . GLU A 1 156 ? -8.373 11.949 19.161 1.00 96.06 156 GLU A C 1
ATOM 1254 O O . GLU A 1 156 ? -9.139 12.841 18.785 1.00 96.06 156 GLU A O 1
ATOM 1259 N N . LEU A 1 157 ? -7.229 11.685 18.518 1.00 91.81 157 LEU A N 1
ATOM 1260 C CA . LEU A 1 157 ? -6.827 12.389 17.295 1.00 91.81 157 LEU A CA 1
ATOM 1261 C C . LEU A 1 157 ? -7.828 12.168 16.155 1.00 91.81 157 LEU A C 1
ATOM 1263 O O . LEU A 1 157 ? -8.217 13.138 15.505 1.00 91.81 157 LEU A O 1
ATOM 1267 N N . ILE A 1 158 ? -8.299 10.936 15.944 1.00 94.31 158 ILE A N 1
ATOM 1268 C CA . ILE A 1 158 ? -9.309 10.645 14.915 1.00 94.31 158 ILE A CA 1
ATOM 1269 C C . ILE A 1 158 ? -10.634 11.338 15.221 1.00 94.31 158 ILE A C 1
ATOM 1271 O O . ILE A 1 158 ? -11.201 11.984 14.340 1.00 94.31 158 ILE A O 1
ATOM 1275 N N . LYS A 1 159 ? -11.118 11.275 16.466 1.00 94.00 159 LYS A N 1
ATOM 1276 C CA . LYS A 1 159 ? -12.367 11.956 16.841 1.00 94.00 159 LYS A CA 1
ATOM 1277 C C . LYS A 1 159 ? -12.293 13.459 16.575 1.00 94.00 159 LYS A C 1
ATOM 1279 O O . LYS A 1 159 ? -13.211 14.030 15.987 1.00 94.00 159 LYS A O 1
ATOM 1284 N N . THR A 1 160 ? -11.178 14.068 16.977 1.00 90.94 160 THR A N 1
ATOM 1285 C CA . THR A 1 160 ? -10.967 15.518 16.910 1.00 90.94 160 THR A CA 1
ATOM 1286 C C . THR A 1 160 ? -10.748 16.011 15.485 1.00 90.94 160 THR A C 1
ATOM 1288 O O . THR A 1 160 ? -11.220 17.090 15.162 1.00 90.94 160 THR A O 1
ATOM 1291 N N . ASN A 1 161 ? -10.066 15.248 14.624 1.00 88.75 161 ASN A N 1
ATOM 1292 C CA . ASN A 1 161 ? -9.674 15.727 13.290 1.00 88.75 161 ASN A CA 1
ATOM 1293 C C . ASN A 1 161 ? -10.529 15.161 12.148 1.00 88.75 161 ASN A C 1
ATOM 1295 O O . ASN A 1 161 ? -10.647 15.812 11.120 1.00 88.75 161 ASN A O 1
ATOM 1299 N N . ILE A 1 162 ? -11.145 13.987 12.324 1.00 91.88 162 ILE A N 1
ATOM 1300 C CA . ILE A 1 162 ? -11.885 13.284 11.263 1.00 91.88 162 ILE A CA 1
ATOM 1301 C C . ILE A 1 162 ? -13.366 13.163 11.613 1.00 91.88 162 ILE A C 1
ATOM 1303 O O . ILE A 1 162 ? -14.225 13.651 10.882 1.00 91.88 162 ILE A O 1
ATOM 1307 N N . SER A 1 163 ? -13.694 12.543 12.751 1.00 90.69 163 SER A N 1
ATOM 1308 C CA . SER A 1 163 ? -15.070 12.092 13.008 1.00 90.69 163 SER A CA 1
ATOM 1309 C C . SER A 1 163 ? -16.104 13.211 13.072 1.00 90.69 163 SER A C 1
ATOM 1311 O O . SER A 1 163 ? -17.248 12.988 12.700 1.00 90.69 163 SER A O 1
ATOM 1313 N N . HIS A 1 164 ? -15.721 14.401 13.535 1.00 85.62 164 HIS A N 1
ATOM 1314 C CA . HIS A 1 164 ? -16.627 15.547 13.636 1.00 85.62 164 HIS A CA 1
ATOM 1315 C C . HIS A 1 164 ? -17.046 16.137 12.276 1.00 85.62 164 HIS A C 1
ATOM 1317 O O . HIS A 1 164 ? -18.080 16.794 12.197 1.00 85.62 164 HIS A O 1
ATOM 1323 N N . GLN A 1 165 ? -16.250 15.915 11.228 1.00 86.94 165 GLN A N 1
ATOM 1324 C CA . GLN A 1 165 ? -16.507 16.384 9.861 1.00 86.94 165 GLN A CA 1
ATOM 1325 C C . GLN A 1 165 ? -17.029 15.269 8.951 1.00 86.94 165 GLN A C 1
ATOM 1327 O O . GLN A 1 165 ? -17.619 15.547 7.912 1.00 86.94 165 GLN A O 1
ATOM 1332 N N . PHE A 1 166 ? -16.815 14.010 9.333 1.00 91.06 166 PHE A N 1
ATOM 1333 C CA . PHE A 1 166 ? -17.121 12.874 8.484 1.00 91.06 166 PHE A CA 1
ATOM 1334 C C . PHE A 1 166 ? -18.626 12.671 8.284 1.00 91.06 166 PHE A C 1
ATOM 1336 O O . PHE A 1 166 ? -19.384 12.454 9.231 1.00 91.06 166 PHE A O 1
ATOM 1343 N N . VAL A 1 167 ? -19.035 12.642 7.020 1.00 89.31 167 VAL A N 1
ATOM 1344 C CA . VAL A 1 167 ? -20.368 12.240 6.581 1.00 89.31 167 VAL A CA 1
ATOM 1345 C C . VAL A 1 167 ? -20.294 10.800 6.089 1.00 89.31 167 VAL A C 1
ATOM 1347 O O . VAL A 1 167 ? -19.562 10.476 5.154 1.00 89.31 167 VAL A O 1
ATOM 1350 N N . GLY A 1 168 ? -21.059 9.926 6.744 1.00 86.06 168 GLY A N 1
ATOM 1351 C CA . GLY A 1 168 ? -21.122 8.509 6.410 1.00 86.06 168 GLY A CA 1
ATOM 1352 C C . GLY A 1 168 ? -21.538 8.253 4.964 1.00 86.06 168 GLY A C 1
ATOM 1353 O O . GLY A 1 168 ? -22.389 8.948 4.411 1.00 86.06 168 GLY A O 1
ATOM 1354 N N . ARG A 1 169 ? -20.957 7.206 4.372 1.00 84.81 169 ARG A N 1
ATOM 1355 C CA . ARG A 1 169 ? -21.283 6.729 3.027 1.00 84.81 169 ARG A CA 1
ATOM 1356 C C . ARG A 1 169 ? -21.586 5.242 3.044 1.00 84.81 169 ARG A C 1
ATOM 1358 O O . ARG A 1 169 ? -20.823 4.454 3.604 1.00 84.81 169 ARG A O 1
ATOM 1365 N N . ASP A 1 170 ? -22.657 4.864 2.360 1.00 86.25 170 ASP A N 1
ATOM 1366 C CA . ASP A 1 170 ? -22.957 3.468 2.078 1.00 86.25 170 ASP A CA 1
ATOM 1367 C C . ASP A 1 170 ? -22.224 3.011 0.819 1.00 86.25 170 ASP A C 1
ATOM 1369 O O . ASP A 1 170 ? -22.240 3.672 -0.222 1.00 86.25 170 ASP A O 1
ATOM 1373 N N . TYR A 1 171 ? -21.562 1.861 0.927 1.00 88.81 171 TYR A N 1
ATOM 1374 C CA . TYR A 1 171 ? -20.839 1.244 -0.176 1.00 88.81 171 TYR A CA 1
ATOM 1375 C C . TYR A 1 171 ? -21.606 0.017 -0.680 1.00 88.81 171 TYR A C 1
ATOM 1377 O O . TYR A 1 171 ? -22.180 -0.713 0.132 1.00 88.81 171 TYR A O 1
ATOM 1385 N N . PRO A 1 172 ? -21.598 -0.249 -1.998 1.00 90.50 172 PRO A N 1
ATOM 1386 C CA . PRO A 1 172 ? -22.163 -1.477 -2.544 1.00 90.50 172 PRO A CA 1
ATOM 1387 C C . PRO A 1 172 ? -21.368 -2.702 -2.083 1.00 90.50 172 PRO A C 1
ATOM 1389 O O . PRO A 1 172 ? -20.220 -2.599 -1.669 1.00 90.50 172 PRO A O 1
ATOM 1392 N N . ASP A 1 173 ? -21.946 -3.889 -2.227 1.00 86.44 173 ASP A N 1
ATOM 1393 C CA . ASP A 1 173 ? -21.296 -5.133 -1.806 1.00 86.44 173 ASP A CA 1
ATOM 1394 C C . ASP A 1 173 ? -20.051 -5.505 -2.618 1.00 86.44 173 ASP A C 1
ATOM 1396 O O . ASP A 1 173 ? -19.103 -6.083 -2.081 1.00 86.44 173 ASP A O 1
ATOM 1400 N N . VAL A 1 174 ? -20.058 -5.163 -3.907 1.00 91.75 174 VAL A N 1
ATOM 1401 C CA . VAL A 1 174 ? -18.924 -5.331 -4.816 1.00 91.75 174 VAL A CA 1
ATOM 1402 C C . VAL A 1 174 ? -18.284 -3.975 -5.035 1.00 91.75 174 VAL A C 1
ATOM 1404 O O . VAL A 1 174 ? -18.926 -3.053 -5.540 1.00 91.75 174 VAL A O 1
ATOM 1407 N N . TYR A 1 175 ? -17.014 -3.866 -4.667 1.00 93.50 175 TYR A N 1
ATOM 1408 C CA . TYR A 1 175 ? -16.246 -2.645 -4.843 1.00 93.50 175 TYR A CA 1
ATOM 1409 C C . TYR A 1 175 ? -15.622 -2.592 -6.235 1.00 93.50 175 TYR A C 1
ATOM 1411 O O . TYR A 1 175 ? -15.157 -3.604 -6.762 1.00 93.50 175 TYR A O 1
ATOM 1419 N N . ASN A 1 176 ? -15.588 -1.389 -6.802 1.00 93.44 176 ASN A N 1
ATOM 1420 C CA . ASN A 1 176 ? -14.786 -1.056 -7.972 1.00 93.44 176 ASN A CA 1
ATOM 1421 C C . ASN A 1 176 ? -13.521 -0.289 -7.537 1.00 93.44 176 ASN A C 1
ATOM 1423 O O . ASN A 1 176 ? -13.341 0.028 -6.357 1.00 93.44 176 ASN A O 1
ATOM 1427 N N . TYR A 1 177 ? -12.636 0.008 -8.489 1.00 94.94 177 TYR A N 1
ATOM 1428 C CA . TYR A 1 177 ? -11.392 0.726 -8.209 1.00 94.94 177 TYR A CA 1
ATOM 1429 C C . TYR A 1 177 ? -11.616 2.127 -7.637 1.00 94.94 177 TYR A C 1
ATOM 1431 O O . TYR A 1 177 ? -10.876 2.519 -6.747 1.00 94.94 177 TYR A O 1
ATOM 1439 N N . GLU A 1 178 ? -12.643 2.855 -8.072 1.00 94.06 178 GLU A N 1
ATOM 1440 C CA . GLU A 1 178 ? -12.941 4.202 -7.562 1.00 94.06 178 GLU A CA 1
ATOM 1441 C C . GLU A 1 178 ? -13.305 4.171 -6.072 1.00 94.06 178 GLU A C 1
ATOM 1443 O O . GLU A 1 178 ? -12.737 4.914 -5.273 1.00 94.06 178 GLU A O 1
ATOM 1448 N N . ILE A 1 179 ? -14.182 3.238 -5.680 1.00 95.00 179 ILE A N 1
ATOM 1449 C CA . ILE A 1 179 ? -14.532 2.993 -4.276 1.00 95.00 179 ILE A CA 1
ATOM 1450 C C . ILE A 1 179 ? -13.281 2.625 -3.478 1.00 95.00 179 ILE A C 1
ATOM 1452 O O . ILE A 1 179 ? -13.086 3.111 -2.365 1.00 95.00 179 ILE A O 1
ATOM 1456 N N . ALA A 1 180 ? -12.425 1.758 -4.020 1.00 96.38 180 ALA A N 1
ATOM 1457 C CA . ALA A 1 180 ? -11.194 1.384 -3.342 1.00 96.38 180 ALA A CA 1
ATOM 1458 C C . ALA A 1 180 ? -10.255 2.588 -3.171 1.00 96.38 180 ALA A C 1
ATOM 1460 O O . ALA A 1 180 ? -9.765 2.803 -2.066 1.00 96.38 180 ALA A O 1
ATOM 1461 N N . ILE A 1 181 ? -10.051 3.398 -4.213 1.00 97.12 181 ILE A N 1
ATOM 1462 C CA . ILE A 1 181 ? -9.202 4.598 -4.173 1.00 97.12 181 ILE A CA 1
ATOM 1463 C C . ILE A 1 181 ? -9.683 5.551 -3.077 1.00 97.12 181 ILE A C 1
ATOM 1465 O O . ILE A 1 181 ? -8.879 5.942 -2.234 1.00 97.12 181 ILE A O 1
ATOM 1469 N N . GLU A 1 182 ? -10.982 5.858 -3.022 1.00 95.50 182 GLU A N 1
ATOM 1470 C CA . GLU A 1 182 ? -11.566 6.702 -1.970 1.00 95.50 182 GLU A CA 1
ATOM 1471 C C . GLU A 1 182 ? -11.280 6.148 -0.568 1.00 95.50 182 GLU A C 1
ATOM 1473 O O . GLU A 1 182 ? -10.787 6.858 0.311 1.00 95.50 182 GLU A O 1
ATOM 1478 N N . ARG A 1 183 ? -11.515 4.847 -0.364 1.00 96.31 183 ARG A N 1
ATOM 1479 C CA . ARG A 1 183 ? -11.280 4.187 0.928 1.00 96.31 183 ARG A CA 1
ATOM 1480 C C . ARG A 1 183 ? -9.804 4.219 1.322 1.00 96.31 183 ARG A C 1
ATOM 1482 O O . ARG A 1 183 ? -9.492 4.441 2.489 1.00 96.31 183 ARG A O 1
ATOM 1489 N N . TYR A 1 184 ? -8.886 4.013 0.380 1.00 97.88 184 TYR A N 1
ATOM 1490 C CA . TYR A 1 184 ? -7.454 4.128 0.655 1.00 97.88 184 TYR A CA 1
ATOM 1491 C C . TYR A 1 184 ? -7.014 5.566 0.924 1.00 97.88 184 TYR A C 1
ATOM 1493 O O . TYR A 1 184 ? -6.165 5.761 1.791 1.00 97.88 184 TYR A O 1
ATOM 1501 N N . LYS A 1 185 ? -7.586 6.562 0.235 1.00 96.12 185 LYS A N 1
ATOM 1502 C CA . LYS A 1 185 ? -7.340 7.979 0.533 1.00 96.12 185 LYS A CA 1
ATOM 1503 C C . LYS A 1 185 ? -7.793 8.319 1.958 1.00 96.12 185 LYS A C 1
ATOM 1505 O O . LYS A 1 185 ? -7.023 8.938 2.683 1.00 96.12 185 LYS A O 1
ATOM 1510 N N . LEU A 1 186 ? -8.955 7.828 2.406 1.00 95.19 186 LEU A N 1
ATOM 1511 C CA . LEU A 1 186 ? -9.369 7.938 3.815 1.00 95.19 186 LEU A CA 1
ATOM 1512 C C . LEU A 1 186 ? -8.345 7.295 4.757 1.00 95.19 186 LEU A C 1
ATOM 1514 O O . LEU A 1 186 ? -7.871 7.941 5.682 1.00 95.19 186 LEU A O 1
ATOM 1518 N N . ALA A 1 187 ? -7.929 6.054 4.485 1.00 97.12 187 ALA A N 1
ATOM 1519 C CA . ALA A 1 187 ? -6.942 5.371 5.325 1.00 97.12 187 ALA A CA 1
ATOM 1520 C C . ALA A 1 187 ? -5.585 6.096 5.369 1.00 97.12 187 ALA A C 1
ATOM 1522 O O . ALA A 1 187 ? -4.914 6.080 6.399 1.00 97.12 187 ALA A O 1
ATOM 1523 N N . LEU A 1 188 ? -5.169 6.728 4.266 1.00 96.00 188 LEU A N 1
ATOM 1524 C CA . LEU A 1 188 ? -3.969 7.562 4.217 1.00 96.00 188 LEU A CA 1
ATOM 1525 C C . LEU A 1 188 ? -4.139 8.839 5.047 1.00 96.00 188 LEU A C 1
ATOM 1527 O O . LEU A 1 188 ? -3.216 9.216 5.765 1.00 96.00 188 LEU A O 1
ATOM 1531 N N . LEU A 1 189 ? -5.309 9.474 4.993 1.00 92.38 189 LEU A N 1
ATOM 1532 C CA . LEU A 1 189 ? -5.622 10.643 5.808 1.00 92.38 189 LEU A CA 1
ATOM 1533 C C . LEU A 1 189 ? -5.602 10.304 7.308 1.00 92.38 189 LEU A C 1
ATOM 1535 O O . LEU A 1 189 ? -4.911 10.980 8.071 1.00 92.38 189 LEU A O 1
ATOM 1539 N N . ASP A 1 190 ? -6.271 9.225 7.726 1.00 94.81 190 ASP A N 1
ATOM 1540 C CA . ASP A 1 190 ? -6.209 8.716 9.103 1.00 94.81 190 ASP A CA 1
ATOM 1541 C C . ASP A 1 190 ? -4.759 8.422 9.527 1.00 94.81 190 ASP A C 1
ATOM 1543 O O . ASP A 1 190 ? -4.336 8.814 10.615 1.00 94.81 190 ASP A O 1
ATOM 1547 N N . ALA A 1 191 ? -3.973 7.778 8.655 1.00 93.12 191 ALA A N 1
ATOM 1548 C CA . ALA A 1 191 ? -2.562 7.469 8.890 1.00 93.12 191 ALA A CA 1
ATOM 1549 C C . ALA A 1 191 ? -1.695 8.727 9.095 1.00 93.12 191 ALA A C 1
ATOM 1551 O O . ALA A 1 191 ? -0.787 8.715 9.931 1.00 93.12 191 ALA A O 1
ATOM 1552 N N . ILE A 1 192 ? -1.978 9.807 8.361 1.00 88.31 192 ILE A N 1
ATOM 1553 C CA . ILE A 1 192 ? -1.318 11.108 8.530 1.00 88.31 192 ILE A CA 1
ATOM 1554 C C . ILE A 1 192 ? -1.710 11.731 9.875 1.00 88.31 192 ILE A C 1
ATOM 1556 O O . ILE A 1 192 ? -0.826 12.137 10.626 1.00 88.31 192 ILE A O 1
ATOM 1560 N N . VAL A 1 193 ? -3.006 11.757 10.206 1.00 89.88 193 VAL A N 1
ATOM 1561 C CA . VAL A 1 193 ? -3.527 12.362 11.447 1.00 89.88 193 VAL A CA 1
ATOM 1562 C C . VAL A 1 193 ? -2.964 11.695 12.700 1.00 89.88 193 VAL A C 1
ATOM 1564 O O . VAL A 1 193 ? -2.654 12.378 13.674 1.00 89.88 193 VAL A O 1
ATOM 1567 N N . ILE A 1 194 ? -2.833 10.368 12.695 1.00 90.50 194 ILE A N 1
ATOM 1568 C CA . ILE A 1 194 ? -2.304 9.621 13.849 1.00 90.50 194 ILE A CA 1
ATOM 1569 C C . ILE A 1 194 ? -0.786 9.424 13.801 1.00 90.50 194 ILE A C 1
ATOM 1571 O O . ILE A 1 194 ? -0.251 8.693 14.638 1.00 90.50 194 ILE A O 1
ATOM 1575 N N . GLU A 1 195 ? -0.114 10.048 12.830 1.00 88.81 195 GLU A N 1
ATOM 1576 C CA . GLU A 1 195 ? 1.342 10.054 12.675 1.00 88.81 195 GLU A CA 1
ATOM 1577 C C . GLU A 1 195 ? 1.953 8.642 12.658 1.00 88.81 195 GLU A C 1
ATOM 1579 O O . GLU A 1 195 ? 2.889 8.333 13.400 1.00 88.81 195 GLU A O 1
ATOM 1584 N N . VAL A 1 196 ? 1.422 7.749 11.813 1.00 89.62 196 VAL A N 1
ATOM 1585 C CA . VAL A 1 196 ? 2.046 6.426 11.630 1.00 89.62 196 VAL A CA 1
ATOM 1586 C C . VAL A 1 196 ? 3.430 6.532 10.974 1.00 89.62 196 VAL A C 1
ATOM 1588 O O . VAL A 1 196 ? 3.850 7.604 10.531 1.00 89.62 196 VAL A O 1
ATOM 1591 N N . SER A 1 197 ? 4.148 5.409 10.881 1.00 91.12 197 SER A N 1
ATOM 1592 C CA . SER A 1 197 ? 5.482 5.391 10.275 1.00 91.12 197 SER A CA 1
ATOM 1593 C C . SER A 1 197 ? 5.453 5.807 8.796 1.00 91.12 197 SER A C 1
ATOM 1595 O O . SER A 1 197 ? 4.455 5.624 8.088 1.00 91.12 197 SER A O 1
ATOM 1597 N N . ASP A 1 198 ? 6.550 6.382 8.310 1.00 91.62 198 ASP A N 1
ATOM 1598 C CA . ASP A 1 198 ? 6.691 6.789 6.912 1.00 91.62 198 ASP A CA 1
ATOM 1599 C C . ASP A 1 198 ? 6.633 5.582 5.974 1.00 91.62 198 ASP A C 1
ATOM 1601 O O . ASP A 1 198 ? 6.057 5.685 4.892 1.00 91.62 198 ASP A O 1
ATOM 1605 N N . CYS A 1 199 ? 7.114 4.412 6.411 1.00 94.00 199 CYS A N 1
ATOM 1606 C CA . CYS A 1 199 ? 6.971 3.160 5.662 1.00 94.00 199 CYS A CA 1
ATOM 1607 C C . CYS A 1 199 ? 5.497 2.800 5.419 1.00 94.00 199 CYS A C 1
ATOM 1609 O O . CYS A 1 199 ? 5.121 2.387 4.322 1.00 94.00 199 CYS A O 1
ATOM 1611 N N . GLU A 1 200 ? 4.636 2.974 6.423 1.00 94.94 200 GLU A N 1
ATOM 1612 C CA . GLU A 1 200 ? 3.206 2.697 6.284 1.00 94.94 200 GLU A CA 1
ATOM 1613 C C . GLU A 1 200 ? 2.502 3.709 5.376 1.00 94.94 200 GLU A C 1
ATOM 1615 O O . GLU A 1 200 ? 1.749 3.295 4.491 1.00 94.94 200 GLU A O 1
ATOM 1620 N N . LYS A 1 201 ? 2.794 5.009 5.529 1.00 94.94 201 LYS A N 1
ATOM 1621 C CA . LYS A 1 201 ? 2.308 6.058 4.613 1.00 94.94 201 LYS A CA 1
ATOM 1622 C C . LYS A 1 201 ? 2.738 5.779 3.168 1.00 94.94 201 LYS A C 1
ATOM 1624 O O . LYS A 1 201 ? 1.904 5.782 2.265 1.00 94.94 201 LYS A O 1
ATOM 1629 N N . ALA A 1 202 ? 4.013 5.449 2.954 1.00 96.38 202 ALA A N 1
ATOM 1630 C CA . ALA A 1 202 ? 4.560 5.103 1.643 1.00 96.38 202 ALA A CA 1
ATOM 1631 C C . ALA A 1 202 ? 3.864 3.883 1.028 1.00 96.38 202 ALA A C 1
ATOM 1633 O O . ALA A 1 202 ? 3.544 3.868 -0.162 1.00 96.38 202 ALA A O 1
ATOM 1634 N N . PHE A 1 203 ? 3.585 2.866 1.844 1.00 96.88 203 PHE A N 1
ATOM 1635 C CA . PHE A 1 203 ? 2.905 1.656 1.399 1.00 96.88 203 PHE A CA 1
ATOM 1636 C C . PHE A 1 203 ? 1.437 1.903 1.026 1.00 96.88 203 PHE A C 1
ATOM 1638 O O . PHE A 1 203 ? 0.946 1.312 0.062 1.00 96.88 203 PHE A O 1
ATOM 1645 N N . LEU A 1 204 ? 0.740 2.793 1.742 1.00 97.62 204 LEU A N 1
ATOM 1646 C CA . LEU A 1 204 ? -0.603 3.246 1.365 1.00 97.62 204 LEU A CA 1
ATOM 1647 C C . LEU A 1 204 ? -0.580 3.996 0.027 1.00 97.62 204 LEU A C 1
ATOM 1649 O O . LEU A 1 204 ? -1.361 3.649 -0.857 1.00 97.62 204 LEU A O 1
ATOM 1653 N N . CYS A 1 205 ? 0.358 4.929 -0.168 1.00 98.06 205 CYS A N 1
ATOM 1654 C CA . CYS A 1 205 ? 0.544 5.617 -1.452 1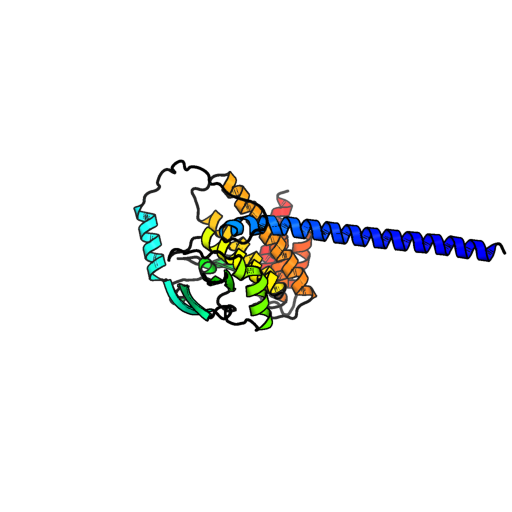.00 98.06 205 CYS A CA 1
ATOM 1655 C C . CYS A 1 205 ? 0.814 4.632 -2.599 1.00 98.06 205 CYS A C 1
ATOM 1657 O O . CYS A 1 205 ? 0.187 4.720 -3.653 1.00 98.06 205 CYS A O 1
ATOM 1659 N N . LEU A 1 206 ? 1.683 3.639 -2.379 1.00 98.38 206 LEU A N 1
ATOM 1660 C CA . LEU A 1 206 ? 1.986 2.611 -3.375 1.00 98.38 206 LEU A CA 1
ATOM 1661 C C . LEU A 1 206 ? 0.737 1.807 -3.767 1.00 98.38 206 LEU A C 1
ATOM 1663 O O . LEU A 1 206 ? 0.504 1.554 -4.947 1.00 98.38 206 LEU A O 1
ATOM 1667 N N . LYS A 1 207 ? -0.095 1.434 -2.790 1.00 98.25 207 LYS A N 1
ATOM 1668 C CA . LYS A 1 207 ? -1.354 0.726 -3.055 1.00 98.25 207 LYS A CA 1
ATOM 1669 C C . LYS A 1 207 ? -2.367 1.595 -3.794 1.00 98.25 207 LYS A C 1
ATOM 1671 O O . LYS A 1 207 ? -3.038 1.080 -4.681 1.00 98.25 207 LYS A O 1
ATOM 1676 N N . ILE A 1 208 ? -2.444 2.892 -3.497 1.00 98.38 208 ILE A N 1
ATOM 1677 C CA . ILE A 1 208 ? -3.288 3.820 -4.262 1.00 98.38 208 ILE A CA 1
ATOM 1678 C C . ILE A 1 208 ? -2.824 3.882 -5.723 1.00 98.38 208 ILE A C 1
ATOM 1680 O O . ILE A 1 208 ? -3.645 3.742 -6.627 1.00 98.38 208 ILE A O 1
ATOM 1684 N N . ALA A 1 209 ? -1.515 3.983 -5.973 1.00 98.31 209 ALA A N 1
ATOM 1685 C CA . ALA A 1 209 ? -0.974 3.926 -7.332 1.00 98.31 209 ALA A CA 1
ATOM 1686 C C . ALA A 1 209 ? -1.333 2.610 -8.051 1.00 98.31 209 ALA A C 1
ATOM 1688 O O . ALA A 1 209 ? -1.730 2.621 -9.216 1.00 98.31 209 ALA A O 1
ATOM 1689 N N . TRP A 1 210 ? -1.269 1.467 -7.358 1.00 98.25 210 TRP A N 1
ATOM 1690 C CA . TRP A 1 210 ? -1.705 0.180 -7.917 1.00 98.25 210 TRP A CA 1
ATOM 1691 C C . TRP A 1 210 ? -3.187 0.150 -8.288 1.00 98.25 210 TRP A C 1
ATOM 1693 O O . TRP A 1 210 ? -3.542 -0.509 -9.265 1.00 98.25 210 TRP A O 1
ATOM 1703 N N . LEU A 1 211 ? -4.043 0.832 -7.524 1.00 97.88 211 LEU A N 1
ATOM 1704 C CA . LEU A 1 211 ? -5.471 0.927 -7.817 1.00 97.88 211 LEU A CA 1
ATOM 1705 C C . LEU A 1 211 ? -5.737 1.791 -9.051 1.00 97.88 211 LEU A C 1
ATOM 1707 O O . LEU A 1 211 ? -6.522 1.381 -9.903 1.00 97.88 211 LEU A O 1
ATOM 1711 N N . TYR A 1 212 ? -5.049 2.929 -9.194 1.00 97.25 212 TYR A N 1
ATOM 1712 C CA . TYR A 1 212 ? -5.114 3.734 -10.420 1.00 97.25 212 TYR A CA 1
ATOM 1713 C C . TYR A 1 212 ? -4.665 2.926 -11.642 1.00 97.25 212 TYR A C 1
ATOM 1715 O O . TYR A 1 212 ? -5.370 2.888 -12.651 1.00 97.25 212 TYR A O 1
ATOM 1723 N N . ARG A 1 213 ? -3.555 2.185 -11.529 1.00 96.31 213 ARG A N 1
ATOM 1724 C CA . ARG A 1 213 ? -3.097 1.280 -12.593 1.00 96.31 213 ARG A CA 1
ATOM 1725 C C . ARG A 1 213 ? -4.128 0.201 -12.916 1.00 96.31 213 ARG A C 1
ATOM 1727 O O . ARG A 1 213 ? -4.425 -0.038 -14.079 1.00 96.31 213 ARG A O 1
ATOM 1734 N N . GLY A 1 214 ? -4.687 -0.443 -11.892 1.00 95.38 214 GLY A N 1
ATOM 1735 C CA . GLY A 1 214 ? -5.701 -1.484 -12.059 1.00 95.38 214 GLY A CA 1
ATOM 1736 C C . GLY A 1 214 ? -6.971 -0.975 -12.739 1.00 95.38 214 GLY A C 1
ATOM 1737 O O . GLY A 1 214 ? -7.522 -1.672 -13.590 1.00 95.38 214 GLY A O 1
ATOM 1738 N N . TYR A 1 215 ? -7.387 0.259 -12.437 1.00 94.69 215 TYR A N 1
ATOM 1739 C CA . TYR A 1 215 ? -8.476 0.931 -13.146 1.00 94.69 215 TYR A CA 1
ATOM 1740 C C . TYR A 1 215 ? -8.157 1.070 -14.640 1.00 94.69 215 TYR A C 1
ATOM 1742 O O . TYR A 1 215 ? -8.951 0.645 -15.474 1.00 94.69 215 TYR A O 1
ATOM 1750 N N . LEU A 1 216 ? -6.975 1.594 -14.981 1.00 93.62 216 LEU A N 1
ATOM 1751 C CA . LEU A 1 216 ? -6.541 1.791 -16.371 1.00 93.62 216 LEU A CA 1
ATOM 1752 C C . LEU A 1 216 ? -6.389 0.471 -17.150 1.00 93.62 216 LEU A C 1
ATOM 1754 O O . LEU A 1 216 ? -6.603 0.439 -18.358 1.00 93.62 216 LEU A O 1
ATOM 1758 N N . GLU A 1 217 ? -6.032 -0.623 -16.472 1.00 92.31 217 GLU A N 1
ATOM 1759 C CA . GLU A 1 217 ? -5.921 -1.962 -17.068 1.00 92.31 217 GLU A CA 1
ATOM 1760 C C . GLU A 1 217 ? -7.287 -2.601 -17.376 1.00 92.31 217 GLU A C 1
ATOM 1762 O O . GLU A 1 217 ? -7.396 -3.393 -18.316 1.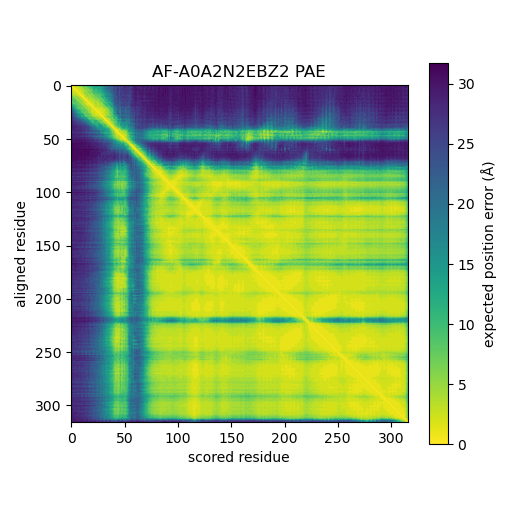00 92.31 217 GLU A O 1
ATOM 1767 N N . GLN A 1 218 ? -8.317 -2.312 -16.572 1.00 86.19 218 GLN A N 1
ATOM 1768 C CA . GLN A 1 218 ? -9.615 -2.992 -16.663 1.00 86.19 218 GLN A CA 1
ATOM 1769 C C . GLN A 1 218 ? -10.703 -2.171 -17.357 1.00 86.19 218 GLN A C 1
ATOM 1771 O O . GLN A 1 218 ? -11.549 -2.753 -18.043 1.00 86.19 218 GLN A O 1
ATOM 1776 N N . GLU A 1 219 ? -10.709 -0.852 -17.185 1.00 79.75 219 GLU A N 1
ATOM 1777 C CA . GLU A 1 219 ? -11.829 -0.009 -17.592 1.00 79.75 219 GLU A CA 1
ATOM 1778 C C . GLU A 1 219 ? -11.668 0.476 -19.039 1.00 79.75 219 GLU A C 1
ATOM 1780 O O . GLU A 1 219 ? -10.982 1.454 -19.331 1.00 79.75 219 GLU A O 1
ATOM 1785 N N . LYS A 1 220 ? -12.326 -0.223 -19.968 1.00 72.62 220 LYS A N 1
ATOM 1786 C CA . LYS A 1 220 ? -12.173 -0.010 -21.419 1.00 72.62 220 LYS A CA 1
ATOM 1787 C C . LYS A 1 220 ? -12.920 1.212 -21.966 1.00 72.62 220 LYS A C 1
ATOM 1789 O O . LYS A 1 220 ? -12.595 1.664 -23.058 1.00 72.62 220 LYS A O 1
ATOM 1794 N N . ASN A 1 221 ? -13.878 1.762 -21.215 1.00 73.31 221 ASN A N 1
ATOM 1795 C CA . ASN A 1 221 ? -14.760 2.856 -21.658 1.00 73.31 221 ASN A CA 1
ATOM 1796 C C . ASN A 1 221 ? -14.527 4.161 -20.894 1.00 73.31 221 ASN A C 1
ATOM 1798 O O . ASN A 1 221 ? -15.465 4.839 -20.451 1.00 73.31 221 ASN A O 1
ATOM 1802 N N . CYS A 1 222 ? -13.255 4.505 -20.720 1.00 75.88 222 CYS A N 1
ATOM 1803 C CA . CYS A 1 222 ? -12.863 5.776 -20.131 1.00 75.88 222 CYS A CA 1
ATOM 1804 C C . CYS A 1 222 ? -12.672 6.841 -21.205 1.00 75.88 222 CYS A C 1
ATOM 1806 O O . CYS A 1 222 ? -12.056 6.591 -22.236 1.00 75.88 222 CYS A O 1
ATOM 1808 N N . ASP A 1 223 ? -13.167 8.044 -20.924 1.00 86.38 223 ASP A N 1
ATOM 1809 C CA . ASP A 1 223 ? -12.808 9.235 -21.690 1.00 86.38 223 ASP A CA 1
ATOM 1810 C C . ASP A 1 223 ? -11.296 9.506 -21.558 1.00 86.38 223 ASP A C 1
ATOM 1812 O O . ASP A 1 223 ? -10.705 9.261 -20.500 1.00 86.38 223 ASP A O 1
ATOM 1816 N N . ALA A 1 224 ? -10.679 10.025 -22.620 1.00 89.19 224 ALA A N 1
ATOM 1817 C CA . ALA A 1 224 ? -9.248 10.309 -22.697 1.00 89.19 224 ALA A CA 1
ATOM 1818 C C . ALA A 1 224 ? -8.786 11.228 -21.558 1.00 89.19 224 ALA A C 1
ATOM 1820 O O . ALA A 1 224 ? -7.734 10.993 -20.964 1.00 89.19 224 ALA A O 1
ATOM 1821 N N . LYS A 1 225 ? -9.617 12.210 -21.185 1.00 90.19 225 LYS A N 1
ATOM 1822 C CA . LYS A 1 225 ? -9.330 13.113 -20.064 1.00 90.19 225 LYS A CA 1
ATOM 1823 C C . LYS A 1 225 ? -9.191 12.364 -18.735 1.00 90.19 225 LYS A C 1
ATOM 1825 O O . LYS A 1 225 ? -8.275 12.632 -17.966 1.00 90.19 225 LYS A O 1
ATOM 1830 N N . LYS A 1 226 ? -10.075 11.395 -18.475 1.00 88.69 226 LYS A N 1
ATOM 1831 C CA . LYS A 1 226 ? -10.033 10.593 -17.244 1.00 88.69 226 LYS A CA 1
ATOM 1832 C C . LYS A 1 226 ? -8.825 9.658 -17.225 1.00 88.69 226 LYS A C 1
ATOM 1834 O O . LYS A 1 226 ? -8.236 9.442 -16.171 1.00 88.69 226 LYS A O 1
ATOM 1839 N N . ILE A 1 227 ? -8.448 9.114 -18.384 1.00 91.25 227 ILE A N 1
ATOM 1840 C CA . ILE A 1 227 ? -7.232 8.302 -18.522 1.00 91.25 227 ILE A CA 1
ATOM 1841 C C . ILE A 1 227 ? -6.005 9.132 -18.138 1.00 91.25 227 ILE A C 1
ATOM 1843 O O . ILE A 1 227 ? -5.213 8.684 -17.312 1.00 91.25 227 ILE A O 1
ATOM 1847 N N . GLU A 1 228 ? -5.875 10.342 -18.683 1.00 92.38 228 GLU A N 1
ATOM 1848 C CA . GLU A 1 228 ? -4.765 11.249 -18.376 1.00 92.38 228 GLU A CA 1
ATOM 1849 C C . GLU A 1 228 ? -4.726 11.622 -16.886 1.00 92.38 228 GLU A C 1
ATOM 1851 O O . GLU A 1 228 ? -3.679 11.526 -16.246 1.00 92.38 228 GLU A O 1
ATOM 1856 N N . GLU A 1 229 ? -5.876 11.959 -16.299 1.00 92.44 229 GLU A N 1
ATOM 1857 C CA . GLU A 1 229 ? -6.004 12.267 -14.870 1.00 92.44 229 GLU A CA 1
ATOM 1858 C C . GLU A 1 229 ? -5.564 11.095 -13.978 1.00 92.44 229 GLU A C 1
ATOM 1860 O O . GLU A 1 229 ? -4.836 11.277 -12.997 1.00 92.44 229 GLU A O 1
ATOM 1865 N N . TYR A 1 230 ? -5.965 9.870 -14.326 1.00 94.25 230 TYR A N 1
ATOM 1866 C CA . TYR A 1 230 ? -5.628 8.670 -13.560 1.00 94.25 230 TYR A CA 1
ATOM 1867 C C . TYR A 1 230 ? -4.162 8.269 -13.747 1.00 94.25 230 TYR A C 1
ATOM 1869 O O . TYR A 1 230 ? -3.537 7.804 -12.796 1.00 94.25 230 TYR A O 1
ATOM 1877 N N . GLN A 1 231 ? -3.588 8.486 -14.933 1.00 94.38 231 GLN A N 1
ATOM 1878 C CA . GLN A 1 231 ? -2.154 8.303 -15.176 1.00 94.38 231 GLN A CA 1
ATOM 1879 C C . GLN A 1 231 ? -1.316 9.305 -14.379 1.00 94.38 231 GLN A C 1
ATOM 1881 O O . GLN A 1 231 ? -0.307 8.930 -13.775 1.00 94.38 231 GLN A O 1
ATOM 1886 N N . LEU A 1 232 ? -1.744 10.571 -14.340 1.00 94.62 232 LEU A N 1
ATOM 1887 C CA . LEU A 1 232 ? -1.102 11.597 -13.526 1.00 94.62 232 LEU A CA 1
ATOM 1888 C C . LEU A 1 232 ? -1.200 11.243 -12.040 1.00 94.62 232 LEU A C 1
ATOM 1890 O O . LEU A 1 232 ? -0.187 11.257 -11.346 1.00 94.62 232 LEU A O 1
ATOM 1894 N N . SER A 1 233 ? -2.383 10.831 -11.580 1.00 93.94 233 SER A N 1
ATOM 1895 C CA . SER A 1 233 ? -2.607 10.399 -10.198 1.00 93.94 233 SER A CA 1
ATOM 1896 C C . SER A 1 233 ? -1.742 9.196 -9.824 1.00 93.94 233 SER A C 1
ATOM 1898 O O . SER A 1 233 ? -1.091 9.219 -8.779 1.00 93.94 233 SER A O 1
ATOM 1900 N N . GLU A 1 234 ? -1.665 8.165 -10.678 1.00 96.94 234 GLU A N 1
ATOM 1901 C CA . GLU A 1 234 ? -0.754 7.033 -10.468 1.00 96.94 234 GLU A CA 1
ATOM 1902 C C . GLU A 1 234 ? 0.676 7.539 -10.267 1.00 96.94 234 GLU A C 1
ATOM 1904 O O . GLU A 1 234 ? 1.317 7.194 -9.272 1.00 96.94 234 GLU A O 1
ATOM 1909 N N . LYS A 1 235 ? 1.168 8.383 -11.180 1.00 96.38 235 LYS A N 1
ATOM 1910 C CA . LYS A 1 235 ? 2.527 8.922 -11.113 1.00 96.38 235 LYS A CA 1
ATOM 1911 C C . LYS A 1 235 ? 2.769 9.705 -9.820 1.00 96.38 235 LYS A C 1
ATOM 1913 O O . LYS A 1 235 ? 3.764 9.442 -9.148 1.00 96.38 235 LYS A O 1
ATOM 1918 N N . THR A 1 236 ? 1.859 10.597 -9.434 1.00 94.12 236 THR A N 1
ATOM 1919 C CA . THR A 1 236 ? 1.954 11.383 -8.192 1.00 94.12 236 THR A CA 1
ATOM 1920 C C . THR A 1 236 ? 2.030 10.482 -6.959 1.00 94.12 236 THR A C 1
ATOM 1922 O O . THR A 1 236 ? 2.889 10.667 -6.095 1.00 94.12 236 THR A O 1
ATOM 1925 N N . PHE A 1 237 ? 1.194 9.445 -6.881 1.00 97.12 237 PHE A N 1
ATOM 1926 C CA . PHE A 1 237 ? 1.242 8.507 -5.759 1.00 97.12 237 PHE A CA 1
ATOM 1927 C C . PHE A 1 237 ? 2.501 7.627 -5.758 1.00 97.12 237 PHE A C 1
ATOM 1929 O O . PHE A 1 237 ? 3.006 7.305 -4.679 1.00 97.12 237 PHE A O 1
ATOM 1936 N N . LEU A 1 238 ? 3.059 7.280 -6.926 1.00 98.00 238 LEU A N 1
ATOM 1937 C CA . LEU A 1 238 ? 4.365 6.612 -7.013 1.00 98.00 238 LEU A CA 1
ATOM 1938 C C . LEU A 1 238 ? 5.502 7.518 -6.521 1.00 98.00 238 LEU A C 1
ATOM 1940 O O . LEU A 1 238 ? 6.396 7.036 -5.825 1.00 98.00 238 LEU A O 1
ATOM 1944 N N . GLU A 1 239 ? 5.465 8.814 -6.836 1.00 96.88 239 GLU A N 1
ATOM 1945 C CA . GLU A 1 239 ? 6.435 9.801 -6.343 1.00 96.88 239 GLU A CA 1
ATOM 1946 C C . GLU A 1 239 ? 6.356 9.950 -4.814 1.00 96.88 239 GLU A C 1
ATOM 1948 O O . GLU A 1 239 ? 7.386 9.915 -4.136 1.00 96.88 239 GLU A O 1
ATOM 1953 N N . HIS A 1 240 ? 5.148 10.013 -4.245 1.00 93.44 240 HIS A N 1
ATOM 1954 C CA . HIS A 1 240 ? 4.964 10.036 -2.790 1.00 93.44 240 HIS A CA 1
ATOM 1955 C C . HIS A 1 240 ? 5.403 8.741 -2.106 1.00 93.44 240 HIS A C 1
ATOM 1957 O O . HIS A 1 240 ? 6.037 8.788 -1.051 1.00 93.44 240 HIS A O 1
ATOM 1963 N N . ALA A 1 241 ? 5.103 7.586 -2.703 1.00 97.69 241 ALA A N 1
ATOM 1964 C CA . ALA A 1 241 ? 5.586 6.306 -2.200 1.00 97.69 241 ALA A CA 1
ATOM 1965 C C . ALA A 1 241 ? 7.121 6.251 -2.213 1.00 97.69 241 ALA A C 1
ATOM 1967 O O . ALA A 1 241 ? 7.728 5.831 -1.230 1.00 97.69 241 ALA A O 1
ATOM 1968 N N . LEU A 1 242 ? 7.754 6.712 -3.296 1.00 98.12 242 LEU A N 1
ATOM 1969 C CA . LEU A 1 242 ? 9.209 6.762 -3.426 1.00 98.12 242 LEU A CA 1
ATOM 1970 C C . LEU A 1 242 ? 9.854 7.613 -2.325 1.00 98.12 242 LEU A C 1
ATOM 1972 O O . LEU A 1 242 ? 10.792 7.151 -1.673 1.00 98.12 242 LEU A O 1
ATOM 1976 N N . GLU A 1 243 ? 9.356 8.831 -2.109 1.00 95.38 243 GLU A N 1
ATOM 1977 C CA . GLU A 1 243 ? 9.882 9.722 -1.070 1.00 95.38 243 GLU A CA 1
ATOM 1978 C C . GLU A 1 243 ? 9.693 9.114 0.325 1.00 95.38 243 GLU A C 1
ATOM 1980 O O . GLU A 1 243 ? 10.646 9.029 1.102 1.00 95.38 243 GLU A O 1
ATOM 1985 N N . GLY A 1 244 ? 8.496 8.597 0.616 1.00 92.75 244 GLY A N 1
ATOM 1986 C CA . GLY A 1 244 ? 8.207 7.954 1.894 1.00 92.75 244 GLY A CA 1
ATOM 1987 C C . GLY A 1 244 ? 9.099 6.737 2.163 1.00 92.75 244 GLY A C 1
ATOM 1988 O O . GLY A 1 244 ? 9.632 6.599 3.262 1.00 92.75 244 GLY A O 1
ATOM 1989 N N . PHE A 1 245 ? 9.356 5.887 1.160 1.00 97.88 245 PHE A N 1
ATOM 1990 C CA . PHE A 1 245 ? 10.271 4.753 1.322 1.00 97.88 245 PHE A CA 1
ATOM 1991 C C . PHE A 1 245 ? 11.728 5.179 1.502 1.00 97.88 245 PHE A C 1
ATOM 1993 O O . PHE A 1 245 ? 12.438 4.536 2.274 1.00 97.88 245 PHE A O 1
ATOM 2000 N N . LYS A 1 246 ? 12.186 6.255 0.847 1.00 96.81 246 LYS A N 1
ATOM 2001 C CA . LYS A 1 246 ? 13.528 6.814 1.089 1.00 96.81 246 LYS A CA 1
ATOM 2002 C C . LYS A 1 246 ? 13.671 7.308 2.525 1.00 96.81 246 LYS A C 1
ATOM 2004 O O . LYS A 1 246 ? 14.649 6.964 3.187 1.00 96.81 246 LYS A O 1
ATOM 2009 N N . ILE A 1 247 ? 12.690 8.063 3.021 1.00 93.38 247 ILE A N 1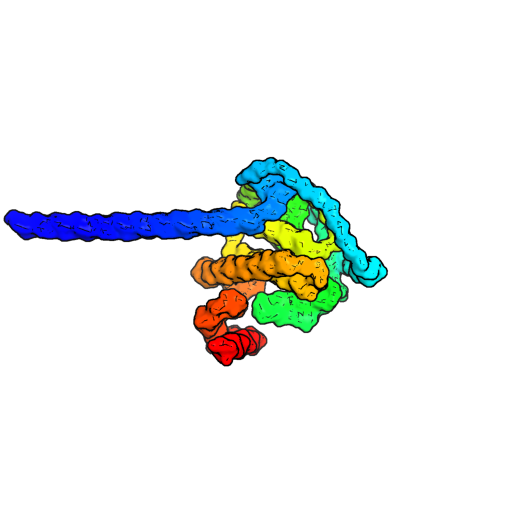
ATOM 2010 C CA . ILE A 1 247 ? 12.664 8.543 4.410 1.00 93.38 247 ILE A CA 1
ATOM 2011 C C . ILE A 1 247 ? 12.677 7.354 5.374 1.00 93.38 247 ILE A C 1
ATOM 2013 O O . ILE A 1 247 ? 13.558 7.270 6.232 1.00 93.38 247 ILE A O 1
ATOM 2017 N N . ALA A 1 248 ? 11.770 6.395 5.178 1.00 93.00 248 ALA A N 1
ATOM 2018 C CA . ALA A 1 248 ? 11.673 5.204 6.009 1.00 93.00 248 ALA A CA 1
ATOM 2019 C C . ALA A 1 248 ? 12.972 4.390 6.008 1.00 93.00 248 ALA A C 1
ATOM 2021 O O . ALA A 1 248 ? 13.435 3.971 7.064 1.00 93.00 248 ALA A O 1
ATOM 2022 N N . HIS A 1 249 ? 13.608 4.209 4.847 1.00 95.75 249 HIS A N 1
ATOM 2023 C CA . HIS A 1 249 ? 14.883 3.503 4.748 1.00 95.75 249 HIS A CA 1
ATOM 2024 C C . HIS A 1 249 ? 15.987 4.144 5.604 1.00 95.75 249 HIS A C 1
ATOM 2026 O O . HIS A 1 249 ? 16.804 3.432 6.186 1.00 95.75 249 HIS A O 1
ATOM 2032 N N . HIS A 1 250 ? 16.003 5.475 5.707 1.00 93.12 250 HIS A N 1
ATOM 2033 C CA . HIS A 1 250 ? 17.001 6.204 6.489 1.00 93.12 250 HIS A CA 1
ATOM 2034 C C . HIS A 1 250 ? 16.671 6.320 7.982 1.00 93.12 250 HIS A C 1
ATOM 2036 O O . HIS A 1 250 ? 17.595 6.447 8.786 1.00 93.12 250 HIS A O 1
ATOM 2042 N N . GLN A 1 251 ? 15.389 6.333 8.353 1.00 92.06 251 GLN A N 1
ATOM 2043 C CA . GLN A 1 251 ? 14.950 6.693 9.708 1.00 92.06 251 GLN A CA 1
ATOM 2044 C C . GLN A 1 251 ? 14.356 5.528 10.507 1.00 92.06 251 GLN A C 1
ATOM 2046 O O . GLN A 1 251 ? 14.360 5.565 11.738 1.00 92.06 251 GLN A O 1
ATOM 2051 N N . GLU A 1 252 ? 13.857 4.489 9.839 1.00 92.19 252 GLU A N 1
ATOM 2052 C CA . GLU A 1 252 ? 13.168 3.369 10.475 1.00 92.19 252 GLU A CA 1
ATOM 2053 C C . GLU A 1 252 ? 14.046 2.118 10.570 1.00 92.19 252 GLU A C 1
ATOM 2055 O O . GLU A 1 252 ? 15.030 1.934 9.852 1.00 92.19 252 GLU A O 1
ATOM 2060 N N . LYS A 1 253 ? 13.663 1.215 11.478 1.00 93.31 253 LYS A N 1
ATOM 2061 C CA . LYS A 1 253 ? 14.246 -0.125 11.571 1.00 93.31 253 LYS A CA 1
ATOM 2062 C C . LYS A 1 253 ? 13.386 -1.105 10.780 1.00 93.31 253 LYS A C 1
ATOM 2064 O O . LYS A 1 253 ? 12.161 -1.060 10.856 1.00 93.31 253 LYS A O 1
ATOM 2069 N N . PHE A 1 254 ? 14.034 -2.021 10.069 1.00 93.12 254 PHE A N 1
ATOM 2070 C CA . PHE A 1 254 ? 13.378 -3.090 9.317 1.00 93.12 254 PHE A CA 1
ATOM 2071 C C . PHE A 1 254 ? 13.582 -4.447 10.010 1.00 93.12 254 PHE A C 1
ATOM 2073 O O . PHE A 1 254 ? 14.614 -4.640 10.659 1.00 93.12 254 PHE A O 1
ATOM 2080 N N . PRO A 1 255 ? 12.630 -5.395 9.887 1.00 93.00 255 PRO A N 1
ATOM 2081 C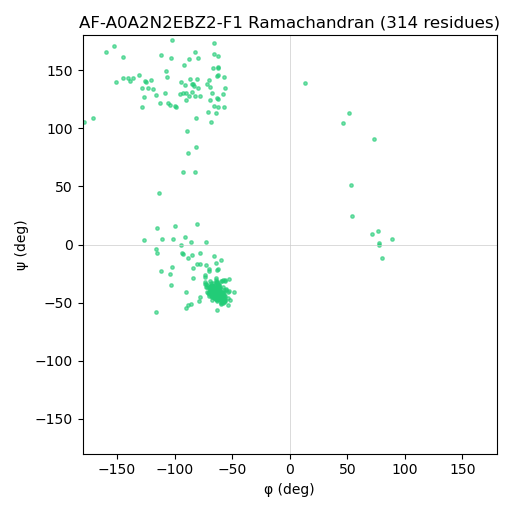 CA . PRO A 1 255 ? 11.454 -5.367 9.009 1.00 93.00 255 PRO A CA 1
ATOM 2082 C C . PRO A 1 255 ? 10.273 -4.542 9.549 1.00 93.00 255 PRO A C 1
ATOM 2084 O O . PRO A 1 255 ? 9.959 -4.606 10.734 1.00 93.00 255 PRO A O 1
ATOM 2087 N N . THR A 1 256 ? 9.577 -3.839 8.650 1.00 90.25 256 THR A N 1
ATOM 2088 C CA . THR A 1 256 ? 8.381 -3.023 8.945 1.00 90.25 256 THR A CA 1
ATOM 2089 C C . THR A 1 256 ? 7.356 -3.186 7.823 1.00 90.25 256 THR A C 1
ATOM 2091 O O . THR A 1 256 ? 7.728 -3.355 6.666 1.00 90.25 256 THR A O 1
ATOM 2094 N N . MET A 1 257 ? 6.055 -3.208 8.144 1.00 90.00 257 MET A N 1
ATOM 2095 C CA . MET A 1 257 ? 4.966 -3.444 7.170 1.00 90.00 257 MET A CA 1
ATOM 2096 C C . MET A 1 257 ? 5.109 -4.740 6.342 1.00 90.00 257 MET A C 1
ATOM 2098 O O . MET A 1 257 ? 4.549 -4.866 5.256 1.00 90.00 257 MET A O 1
ATOM 2102 N N . GLY A 1 258 ? 5.831 -5.734 6.871 1.00 89.62 258 GLY A N 1
ATOM 2103 C CA . GLY A 1 258 ? 6.122 -6.987 6.168 1.00 89.62 258 GLY A CA 1
ATOM 2104 C C . GLY A 1 258 ? 7.212 -6.870 5.097 1.00 89.62 258 GLY A C 1
ATOM 2105 O O . GLY A 1 258 ? 7.379 -7.802 4.315 1.00 89.62 258 GLY A O 1
ATOM 2106 N N . LEU A 1 259 ? 7.942 -5.753 5.060 1.00 94.06 259 LEU A N 1
ATOM 2107 C CA . LEU A 1 259 ? 9.056 -5.508 4.151 1.00 94.06 259 LEU A CA 1
ATOM 2108 C C . LEU A 1 259 ? 10.371 -5.550 4.933 1.00 94.06 259 LEU A C 1
ATOM 2110 O O . LEU A 1 259 ? 10.503 -4.905 5.975 1.00 94.06 259 LEU A O 1
ATOM 2114 N N . ASP A 1 260 ? 11.344 -6.308 4.434 1.00 95.94 260 ASP A N 1
ATOM 2115 C CA . ASP A 1 260 ? 12.729 -6.229 4.897 1.00 95.94 260 ASP A CA 1
ATOM 2116 C C . ASP A 1 260 ? 13.475 -5.064 4.224 1.00 95.94 260 ASP A C 1
ATOM 2118 O O . ASP A 1 260 ? 13.028 -4.504 3.220 1.00 95.94 260 ASP A O 1
ATOM 2122 N N . GLU A 1 261 ? 14.637 -4.711 4.772 1.00 96.44 261 GLU A N 1
ATOM 2123 C CA . GLU A 1 261 ? 15.433 -3.571 4.312 1.00 96.44 261 GLU A CA 1
ATOM 2124 C C . GLU A 1 261 ? 15.823 -3.672 2.827 1.00 96.44 261 GLU A C 1
ATOM 2126 O O . GLU A 1 261 ? 15.743 -2.685 2.095 1.00 96.44 261 GLU A O 1
ATOM 2131 N N . LEU A 1 262 ? 16.213 -4.859 2.349 1.00 97.44 262 LEU A N 1
ATOM 2132 C CA . LEU A 1 262 ? 16.633 -5.047 0.956 1.00 97.44 262 LEU A CA 1
ATOM 2133 C C . LEU A 1 262 ? 15.443 -4.977 0.005 1.00 97.44 262 LEU A C 1
ATOM 2135 O O . LEU A 1 262 ? 15.575 -4.456 -1.103 1.00 97.44 262 LEU A O 1
ATOM 2139 N N . THR A 1 263 ? 14.283 -5.467 0.439 1.00 97.38 263 THR A N 1
ATOM 2140 C CA . THR A 1 263 ? 13.031 -5.314 -0.303 1.00 97.38 263 THR A CA 1
ATOM 2141 C C . THR A 1 263 ? 12.642 -3.841 -0.433 1.00 97.38 263 THR A C 1
ATOM 2143 O O . THR A 1 263 ? 12.244 -3.424 -1.521 1.00 97.38 263 THR A O 1
ATOM 2146 N N . VAL A 1 264 ? 12.824 -3.026 0.614 1.00 97.75 264 VAL A N 1
ATOM 2147 C CA . VAL A 1 264 ? 12.608 -1.570 0.529 1.00 97.75 264 VAL A CA 1
ATOM 2148 C C . VAL A 1 264 ? 13.620 -0.900 -0.398 1.00 97.75 264 VAL A C 1
ATOM 2150 O O . VAL A 1 264 ? 13.212 -0.125 -1.258 1.00 97.75 264 VAL A O 1
ATOM 2153 N N . LYS A 1 265 ? 14.913 -1.245 -0.326 1.00 98.19 265 LYS A N 1
ATOM 2154 C CA . LYS A 1 265 ? 15.913 -0.737 -1.288 1.00 98.19 265 LYS A CA 1
ATOM 2155 C C . LYS A 1 265 ? 15.544 -1.063 -2.734 1.00 98.19 265 LYS A C 1
ATOM 2157 O O . LYS A 1 265 ? 15.649 -0.210 -3.614 1.00 98.19 265 LYS A O 1
ATOM 2162 N N . PHE A 1 266 ? 15.091 -2.290 -2.983 1.00 98.50 266 PHE A N 1
ATOM 2163 C CA . PHE A 1 266 ? 14.623 -2.701 -4.302 1.00 98.50 266 PHE A CA 1
ATOM 2164 C C . PHE A 1 266 ? 13.394 -1.897 -4.745 1.00 98.50 266 PHE A C 1
ATOM 2166 O O . PHE A 1 266 ? 13.371 -1.427 -5.881 1.00 98.50 266 PHE A O 1
ATOM 2173 N N . LEU A 1 267 ? 12.414 -1.692 -3.857 1.00 98.31 267 LEU A N 1
ATOM 2174 C CA . LEU A 1 267 ? 11.252 -0.846 -4.135 1.00 98.31 267 LEU A CA 1
ATOM 2175 C C . LEU A 1 267 ? 11.659 0.585 -4.480 1.00 98.31 267 LEU A C 1
ATOM 2177 O O . LEU A 1 267 ? 11.177 1.103 -5.478 1.00 98.31 267 LEU A O 1
ATOM 2181 N N . ILE A 1 268 ? 12.569 1.206 -3.723 1.00 98.62 268 ILE A N 1
ATOM 2182 C CA . ILE A 1 268 ? 13.072 2.555 -4.032 1.00 98.62 268 ILE A CA 1
ATOM 2183 C C . ILE A 1 268 ? 13.647 2.585 -5.453 1.00 98.62 268 ILE A C 1
ATOM 2185 O O . ILE A 1 268 ? 13.290 3.453 -6.244 1.00 98.62 268 ILE A O 1
ATOM 2189 N N . GLY A 1 269 ? 14.480 1.603 -5.813 1.00 98.50 269 GLY A N 1
ATOM 2190 C CA . GLY A 1 269 ? 15.050 1.509 -7.156 1.00 98.50 269 GLY A CA 1
ATOM 2191 C C . GLY A 1 269 ? 14.003 1.338 -8.262 1.00 98.50 269 GLY A C 1
ATOM 2192 O O . GLY A 1 269 ? 14.038 2.043 -9.271 1.00 98.50 269 GLY A O 1
ATOM 2193 N N . GLU A 1 270 ? 13.046 0.433 -8.071 1.00 98.56 270 GLU A N 1
ATOM 2194 C CA . GLU A 1 270 ? 11.987 0.170 -9.048 1.00 98.56 270 GLU A CA 1
ATOM 2195 C C . GLU A 1 270 ? 10.997 1.338 -9.179 1.00 98.56 270 GLU A C 1
ATOM 2197 O O . GLU A 1 270 ? 10.580 1.669 -10.291 1.00 98.56 270 GLU A O 1
ATOM 2202 N N . LEU A 1 271 ? 10.652 2.006 -8.078 1.00 98.56 271 LEU A N 1
ATOM 2203 C CA . LEU A 1 271 ? 9.811 3.201 -8.102 1.00 98.56 271 LEU A CA 1
ATOM 2204 C C . LEU A 1 271 ? 10.538 4.361 -8.783 1.00 98.56 271 LEU A C 1
ATOM 2206 O O . LEU A 1 271 ? 9.959 4.966 -9.683 1.00 98.56 271 LEU A O 1
ATOM 2210 N N . SER A 1 272 ? 11.822 4.595 -8.469 1.00 98.31 272 SER A N 1
ATOM 2211 C CA . SER A 1 272 ? 12.664 5.566 -9.185 1.00 98.31 272 SER A CA 1
ATOM 2212 C C . SER A 1 272 ? 12.662 5.306 -10.694 1.00 98.31 272 SER A C 1
ATOM 2214 O O . SER A 1 272 ? 12.553 6.249 -11.475 1.00 98.31 272 SER A O 1
ATOM 2216 N N . ARG A 1 273 ? 12.711 4.041 -11.139 1.00 97.81 273 ARG A N 1
ATOM 2217 C CA . ARG A 1 273 ? 12.605 3.702 -12.569 1.00 97.81 273 ARG A CA 1
ATOM 2218 C C . ARG A 1 273 ? 11.248 4.103 -13.144 1.00 97.81 273 ARG A C 1
ATOM 2220 O O . ARG A 1 273 ? 11.206 4.694 -14.221 1.00 97.81 273 ARG A O 1
ATOM 2227 N N . ARG A 1 274 ? 10.152 3.761 -12.461 1.00 96.69 274 ARG A N 1
ATOM 2228 C CA . ARG A 1 274 ? 8.781 4.027 -12.931 1.00 96.69 274 ARG A CA 1
ATOM 2229 C C . ARG A 1 274 ? 8.480 5.516 -13.068 1.00 96.69 274 ARG A C 1
ATOM 2231 O O . ARG A 1 274 ? 7.789 5.890 -14.006 1.00 96.69 274 ARG A O 1
ATOM 2238 N N . VAL A 1 275 ? 9.047 6.355 -12.201 1.00 96.12 275 VAL A N 1
ATOM 2239 C CA . VAL A 1 275 ? 8.897 7.819 -12.288 1.00 96.12 275 VAL A CA 1
ATOM 2240 C C . VAL A 1 275 ? 9.923 8.489 -13.222 1.00 96.12 275 VAL A C 1
ATOM 2242 O O . VAL A 1 275 ? 9.919 9.707 -13.366 1.00 96.12 275 VAL A O 1
ATOM 2245 N N . GLY A 1 276 ? 10.801 7.715 -13.877 1.00 95.94 276 GLY A N 1
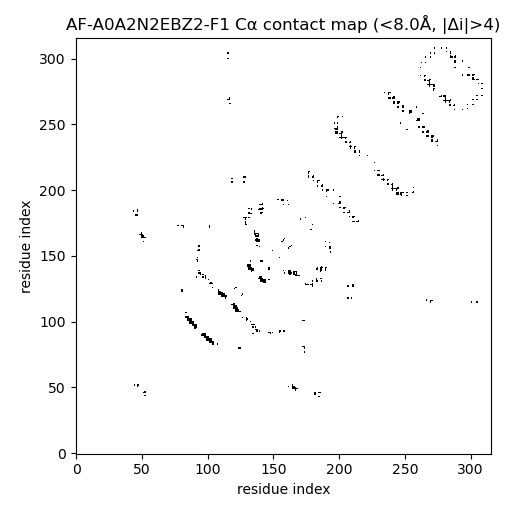ATOM 2246 C CA . GLY A 1 276 ? 11.780 8.210 -14.858 1.00 95.94 276 GLY A CA 1
ATOM 2247 C C . GLY A 1 276 ? 13.137 8.641 -14.283 1.00 95.94 276 GLY A C 1
ATOM 2248 O O . GLY A 1 276 ? 14.005 9.109 -15.018 1.00 95.94 276 GLY A O 1
ATOM 2249 N N . LEU A 1 277 ? 13.377 8.447 -12.984 1.00 96.88 277 LEU A N 1
ATOM 2250 C CA . LEU A 1 277 ? 14.640 8.758 -12.304 1.00 96.88 277 LEU A CA 1
ATOM 2251 C C . LEU A 1 277 ? 15.664 7.626 -12.486 1.00 96.88 277 LEU A C 1
ATOM 2253 O O . LEU A 1 277 ? 16.100 6.980 -11.531 1.00 96.88 277 LEU A O 1
ATOM 2257 N N . TYR A 1 278 ? 16.060 7.368 -13.733 1.00 97.31 278 TYR A N 1
ATOM 2258 C CA . TYR A 1 278 ? 16.846 6.184 -14.091 1.00 97.31 278 TYR A CA 1
ATOM 2259 C C . TYR A 1 278 ? 18.235 6.106 -13.444 1.00 97.31 278 TYR A C 1
ATOM 2261 O O . TYR A 1 278 ? 18.684 5.010 -13.114 1.00 97.31 278 TYR A O 1
ATOM 2269 N N . GLU A 1 279 ? 18.934 7.230 -13.258 1.00 95.69 279 GLU A N 1
ATOM 2270 C CA . GLU A 1 279 ? 20.251 7.211 -12.600 1.00 95.69 279 GLU A CA 1
ATOM 2271 C C . GLU A 1 279 ? 20.154 6.851 -11.120 1.00 95.69 279 GLU A C 1
ATOM 2273 O O . GLU A 1 279 ? 20.979 6.098 -10.607 1.00 95.69 279 GLU A O 1
ATOM 2278 N N . ASP A 1 280 ? 19.131 7.362 -10.436 1.00 96.12 280 ASP A N 1
ATOM 2279 C CA . ASP A 1 280 ? 18.870 7.017 -9.043 1.00 96.12 280 ASP A CA 1
ATOM 2280 C C . ASP A 1 280 ? 18.434 5.551 -8.933 1.00 96.12 280 ASP A C 1
ATOM 2282 O O . ASP A 1 280 ? 18.992 4.795 -8.141 1.00 96.12 280 ASP A O 1
ATOM 2286 N N . ALA A 1 281 ? 17.534 5.111 -9.818 1.00 98.00 281 ALA A N 1
ATOM 2287 C CA . ALA A 1 281 ? 17.096 3.722 -9.904 1.00 98.00 281 ALA A CA 1
ATOM 2288 C C . ALA A 1 281 ? 18.276 2.741 -10.012 1.00 98.00 281 ALA A C 1
ATOM 2290 O O . ALA A 1 281 ? 18.349 1.765 -9.263 1.00 98.00 281 ALA A O 1
ATOM 2291 N N . LEU A 1 282 ? 19.243 3.020 -10.898 1.00 97.62 282 LEU A N 1
ATOM 2292 C CA . LEU A 1 282 ? 20.420 2.168 -11.092 1.00 97.62 282 LEU A CA 1
ATOM 2293 C C . LEU A 1 282 ? 21.296 2.049 -9.843 1.00 97.62 282 LEU A C 1
ATOM 2295 O O . LEU A 1 282 ? 21.869 0.975 -9.634 1.00 97.62 282 LEU A O 1
ATOM 2299 N N . LYS A 1 283 ? 21.406 3.102 -9.022 1.00 97.38 283 LYS A N 1
ATOM 2300 C CA . LYS A 1 283 ? 22.180 3.061 -7.770 1.00 97.38 283 LYS A CA 1
ATOM 2301 C C . LYS A 1 283 ? 21.567 2.051 -6.802 1.00 97.38 283 LYS A C 1
ATOM 2303 O O . LYS A 1 283 ? 22.225 1.073 -6.450 1.00 97.38 283 LYS A O 1
ATOM 2308 N N . TRP A 1 284 ? 20.282 2.215 -6.487 1.00 98.00 284 TRP A N 1
ATOM 2309 C CA . TRP A 1 284 ? 19.547 1.331 -5.573 1.00 98.00 284 TRP A CA 1
ATOM 2310 C C . TRP A 1 284 ? 19.486 -0.116 -6.069 1.00 98.00 284 TRP A C 1
ATOM 2312 O O . TRP A 1 284 ? 19.764 -1.054 -5.322 1.00 98.00 284 TRP A O 1
ATOM 2322 N N . ILE A 1 285 ? 19.186 -0.314 -7.356 1.00 98.00 285 ILE A N 1
ATOM 2323 C CA . ILE A 1 285 ? 19.123 -1.648 -7.968 1.00 98.00 285 ILE A CA 1
ATOM 2324 C C . ILE A 1 285 ? 20.487 -2.347 -7.908 1.00 98.00 285 ILE A C 1
ATOM 2326 O O . ILE A 1 285 ? 20.562 -3.543 -7.616 1.00 98.00 285 ILE A O 1
ATOM 2330 N N . SER A 1 286 ? 21.577 -1.612 -8.152 1.00 96.81 286 SER A N 1
ATOM 2331 C CA . SER A 1 286 ? 22.926 -2.183 -8.107 1.00 96.81 286 SER A CA 1
ATOM 2332 C C . SER A 1 286 ? 23.308 -2.622 -6.695 1.00 96.81 286 SER A C 1
ATOM 2334 O O . SER A 1 286 ? 23.872 -3.706 -6.553 1.00 96.81 286 SER A O 1
ATOM 2336 N N . GLU A 1 287 ? 22.952 -1.853 -5.660 1.00 96.81 287 GLU A N 1
ATOM 2337 C CA . GLU A 1 287 ? 23.162 -2.250 -4.258 1.00 96.81 287 GLU A CA 1
ATOM 2338 C C . GLU A 1 287 ? 22.467 -3.575 -3.918 1.00 96.81 287 GLU A C 1
ATOM 2340 O O . GLU A 1 287 ? 23.070 -4.466 -3.313 1.00 96.81 287 GLU A O 1
ATOM 2345 N N . VAL A 1 288 ? 21.215 -3.743 -4.353 1.00 97.81 288 VAL A N 1
ATOM 2346 C CA . VAL A 1 288 ? 20.454 -4.983 -4.132 1.00 97.81 288 VAL A CA 1
ATOM 2347 C C . VAL A 1 288 ? 21.109 -6.167 -4.845 1.00 97.81 288 VAL A C 1
ATOM 2349 O O . VAL A 1 288 ? 21.235 -7.248 -4.268 1.00 97.81 288 VAL A O 1
ATOM 2352 N N . MET A 1 289 ? 21.573 -5.976 -6.082 1.00 96.88 289 MET A N 1
ATOM 2353 C CA . MET A 1 289 ? 22.221 -7.036 -6.861 1.00 96.88 289 MET A CA 1
ATOM 2354 C C . MET A 1 289 ? 23.527 -7.536 -6.223 1.00 96.88 289 MET A C 1
ATOM 2356 O O . MET A 1 289 ? 23.768 -8.749 -6.181 1.00 96.88 289 MET A O 1
ATOM 2360 N N . VAL A 1 290 ? 24.372 -6.619 -5.735 1.00 96.94 290 VAL A N 1
ATOM 2361 C CA . VAL A 1 290 ? 25.679 -6.970 -5.145 1.00 96.94 290 VAL A CA 1
ATOM 2362 C C . VAL A 1 290 ? 25.572 -7.453 -3.699 1.00 96.94 290 VAL A C 1
ATOM 2364 O O . VAL A 1 290 ? 26.495 -8.101 -3.202 1.00 96.94 290 VAL A O 1
ATOM 2367 N N . SER A 1 291 ? 24.449 -7.189 -3.026 1.00 96.69 291 SER A N 1
ATOM 2368 C CA . SER A 1 291 ? 24.216 -7.626 -1.650 1.00 96.69 291 SER A CA 1
ATOM 2369 C C . SER A 1 291 ? 24.328 -9.148 -1.507 1.00 96.69 291 SER A C 1
ATOM 2371 O O . SER A 1 291 ? 23.697 -9.912 -2.238 1.00 96.69 291 SER A O 1
ATOM 2373 N N . LYS A 1 292 ? 25.113 -9.621 -0.533 1.00 94.94 292 LYS A N 1
ATOM 2374 C CA . LYS A 1 292 ? 25.251 -11.060 -0.239 1.00 94.94 292 LYS A CA 1
ATOM 2375 C C . LYS A 1 292 ? 24.018 -11.642 0.457 1.00 94.94 292 LYS A C 1
ATOM 2377 O O . LYS A 1 292 ? 23.766 -12.832 0.317 1.00 94.94 292 LYS A O 1
ATOM 2382 N N . SER A 1 293 ? 23.259 -10.814 1.173 1.00 95.25 293 SER A N 1
ATOM 2383 C CA . SER A 1 293 ? 22.054 -11.211 1.912 1.00 95.25 293 SER A CA 1
ATOM 2384 C C . SER A 1 293 ? 20.774 -11.146 1.072 1.00 95.25 293 SER A C 1
ATOM 2386 O O . SER A 1 293 ? 19.752 -11.689 1.486 1.00 95.25 293 SER A O 1
ATOM 2388 N N . ALA A 1 294 ? 20.810 -10.529 -0.115 1.00 95.50 294 ALA A N 1
ATOM 2389 C CA . ALA A 1 294 ? 19.659 -10.503 -1.013 1.00 95.50 294 ALA A CA 1
ATOM 2390 C C . ALA A 1 294 ? 19.356 -11.903 -1.563 1.00 95.50 294 ALA A C 1
ATOM 2392 O O . ALA A 1 294 ? 20.235 -12.587 -2.098 1.00 95.50 294 ALA A O 1
ATOM 2393 N N . SER A 1 295 ? 18.086 -12.307 -1.479 1.00 96.38 295 SER A N 1
ATOM 2394 C CA . SER A 1 295 ? 17.623 -13.570 -2.052 1.00 96.38 295 SER A CA 1
ATOM 2395 C C . SER A 1 295 ? 17.811 -13.592 -3.571 1.00 96.38 295 SER A C 1
ATOM 2397 O O . SER A 1 295 ? 17.746 -12.556 -4.239 1.00 96.38 295 SER A O 1
ATOM 2399 N N . ARG A 1 296 ? 17.981 -14.791 -4.142 1.00 96.50 296 ARG A N 1
ATOM 2400 C CA . ARG A 1 296 ? 18.090 -14.969 -5.599 1.00 96.50 296 ARG A CA 1
ATOM 2401 C C . ARG A 1 296 ? 16.910 -14.330 -6.339 1.00 96.50 296 ARG A C 1
ATOM 2403 O O . ARG A 1 296 ? 17.122 -13.545 -7.251 1.00 96.50 296 ARG A O 1
ATOM 2410 N N . ARG A 1 297 ? 15.683 -14.558 -5.855 1.00 95.69 297 ARG A N 1
ATOM 2411 C CA . ARG A 1 297 ? 14.458 -13.968 -6.417 1.00 95.69 297 ARG A CA 1
ATOM 2412 C C . ARG A 1 297 ? 14.497 -12.437 -6.443 1.00 95.69 297 ARG A C 1
ATOM 2414 O O . ARG A 1 297 ? 14.042 -11.836 -7.411 1.00 95.69 297 ARG A O 1
ATOM 2421 N N . LEU A 1 298 ? 15.006 -11.800 -5.388 1.00 97.19 298 LEU A N 1
ATOM 2422 C CA . LEU A 1 298 ? 15.101 -10.340 -5.334 1.00 97.19 298 LEU A CA 1
ATOM 2423 C C . LEU A 1 298 ? 16.155 -9.815 -6.320 1.00 97.19 298 LEU A C 1
ATOM 2425 O O . LEU A 1 298 ? 15.906 -8.827 -7.006 1.00 97.19 298 LEU A O 1
ATOM 2429 N N . LYS A 1 299 ? 17.294 -10.509 -6.447 1.00 97.75 299 LYS A N 1
ATOM 2430 C CA . LYS A 1 299 ? 18.343 -10.172 -7.423 1.00 97.75 299 LYS A CA 1
ATOM 2431 C C . LYS A 1 299 ? 17.881 -10.327 -8.866 1.00 97.75 299 LYS A C 1
ATOM 2433 O O . LYS A 1 299 ? 18.195 -9.467 -9.681 1.00 97.75 299 LYS A O 1
ATOM 2438 N N . ASP A 1 300 ? 17.119 -11.375 -9.168 1.00 97.62 300 ASP A N 1
ATOM 2439 C CA . ASP A 1 300 ? 16.575 -11.603 -10.510 1.00 97.62 300 ASP A CA 1
ATOM 2440 C C . ASP A 1 300 ? 15.630 -10.455 -10.911 1.00 97.62 300 ASP A C 1
ATOM 2442 O O . ASP A 1 300 ? 15.741 -9.907 -12.005 1.00 97.62 300 ASP A O 1
ATOM 2446 N N . ARG A 1 301 ? 14.779 -9.993 -9.984 1.00 97.88 301 ARG A N 1
ATOM 2447 C CA . ARG A 1 301 ? 13.890 -8.836 -10.208 1.00 97.88 301 ARG A CA 1
ATOM 2448 C C . ARG A 1 301 ? 14.657 -7.516 -10.314 1.00 97.88 301 ARG A C 1
ATOM 2450 O O . ARG A 1 301 ? 14.313 -6.665 -11.131 1.00 97.88 301 ARG A O 1
ATOM 2457 N N . ALA A 1 302 ? 15.721 -7.348 -9.530 1.00 97.88 302 ALA A N 1
ATOM 2458 C CA . AL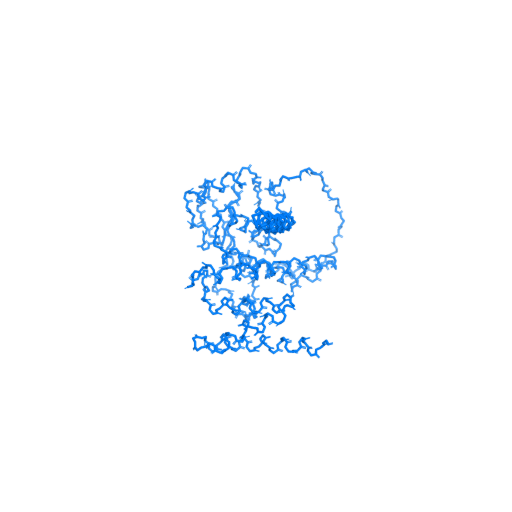A A 1 302 ? 16.629 -6.208 -9.650 1.00 97.88 302 ALA A CA 1
ATOM 2459 C C . ALA A 1 302 ? 17.319 -6.184 -11.030 1.00 97.88 302 ALA A C 1
ATOM 2461 O O . ALA A 1 302 ? 17.389 -5.136 -11.674 1.00 97.88 302 ALA A O 1
ATOM 2462 N N . LEU A 1 303 ? 17.762 -7.343 -11.527 1.00 97.44 303 LEU A N 1
ATOM 2463 C CA . LEU A 1 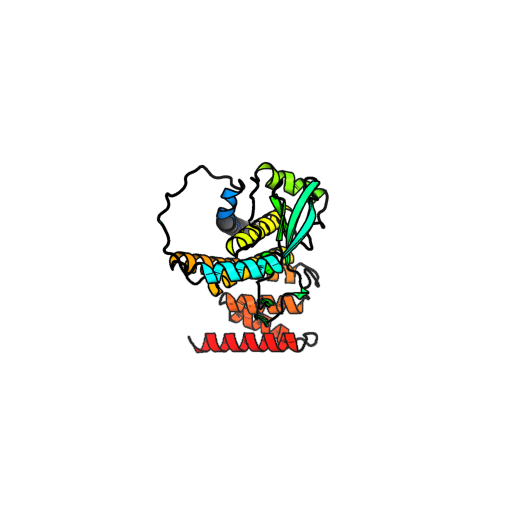303 ? 18.338 -7.478 -12.864 1.00 97.44 303 LEU A CA 1
ATOM 2464 C C . LEU A 1 303 ? 17.320 -7.128 -13.956 1.00 97.44 303 LEU A C 1
ATOM 2466 O O . LEU A 1 303 ? 17.654 -6.368 -14.862 1.00 97.44 303 LEU A O 1
ATOM 2470 N N . GLU A 1 304 ? 16.091 -7.630 -13.855 1.00 97.75 304 GLU A N 1
ATOM 2471 C CA . GLU A 1 304 ? 15.009 -7.300 -14.790 1.00 97.75 304 GLU A CA 1
ATOM 2472 C C . GLU A 1 304 ? 14.758 -5.786 -14.843 1.00 97.75 304 GLU A C 1
ATOM 2474 O O . GLU A 1 304 ? 14.793 -5.184 -15.917 1.00 97.75 304 GLU A O 1
ATOM 2479 N N . SER A 1 305 ? 14.630 -5.139 -13.681 1.00 97.00 305 SER A N 1
ATOM 2480 C CA . SER A 1 305 ? 14.465 -3.684 -13.595 1.00 97.00 305 SER A CA 1
ATOM 2481 C C . SER A 1 305 ? 15.645 -2.925 -14.232 1.00 97.00 305 SER A C 1
ATOM 2483 O O . SER A 1 305 ? 15.448 -1.977 -14.998 1.00 97.00 305 SER A O 1
ATOM 2485 N N . LYS A 1 306 ? 16.888 -3.391 -14.028 1.00 96.88 306 LYS A N 1
ATOM 2486 C CA . LYS A 1 306 ? 18.089 -2.840 -14.686 1.00 96.88 306 LYS A CA 1
ATOM 2487 C C . LYS A 1 306 ? 18.043 -2.967 -16.210 1.00 96.88 306 LYS A C 1
ATOM 2489 O O . LYS A 1 306 ? 18.481 -2.048 -16.906 1.00 96.88 306 LYS A O 1
ATOM 2494 N N . LEU A 1 307 ? 17.560 -4.092 -16.736 1.00 97.00 307 LEU A N 1
ATOM 2495 C CA . LEU A 1 307 ? 17.420 -4.301 -18.180 1.00 97.00 307 LEU A CA 1
ATOM 2496 C C . LEU A 1 307 ? 16.384 -3.344 -18.774 1.00 97.00 307 LEU A C 1
ATOM 2498 O O . LEU A 1 307 ? 16.669 -2.715 -19.791 1.00 97.00 307 LEU A O 1
ATOM 2502 N N . LEU A 1 308 ? 15.250 -3.151 -18.096 1.00 96.88 308 LEU A N 1
ATOM 2503 C CA . LEU A 1 308 ? 14.230 -2.181 -18.508 1.00 96.88 308 LEU A CA 1
ATOM 2504 C C . LEU A 1 308 ? 14.769 -0.744 -18.521 1.00 96.88 308 LEU A C 1
ATOM 2506 O O . LEU A 1 308 ? 14.469 0.013 -19.440 1.00 96.88 308 LEU A O 1
ATOM 2510 N N . ILE A 1 309 ? 15.612 -0.366 -17.551 1.00 95.75 309 ILE A N 1
ATOM 2511 C CA . ILE A 1 309 ? 16.279 0.949 -17.561 1.00 95.75 309 ILE A CA 1
ATOM 2512 C C . ILE A 1 309 ? 17.172 1.104 -18.795 1.00 95.75 309 ILE A C 1
ATOM 2514 O O . ILE A 1 309 ? 17.158 2.151 -19.439 1.00 95.75 309 ILE A O 1
ATOM 2518 N N . LYS A 1 310 ? 17.960 0.077 -19.136 1.00 93.81 310 LYS A N 1
ATOM 2519 C CA . LYS A 1 310 ? 18.832 0.119 -20.319 1.00 93.81 310 LYS A CA 1
ATOM 2520 C C . LYS A 1 310 ? 18.036 0.239 -21.614 1.00 93.81 310 LYS A C 1
ATOM 2522 O O . LYS A 1 310 ? 18.434 1.008 -22.479 1.00 93.81 310 LYS A O 1
ATOM 2527 N N . GLN A 1 311 ? 16.930 -0.494 -21.730 1.00 93.44 311 GLN A N 1
ATOM 2528 C CA . GLN A 1 311 ? 16.037 -0.406 -22.885 1.00 93.44 311 GLN A CA 1
ATOM 2529 C C . GLN A 1 311 ? 15.446 1.001 -23.017 1.00 93.44 311 GLN A C 1
ATOM 2531 O O . GLN A 1 311 ? 15.521 1.582 -24.092 1.00 93.44 311 GLN A O 1
ATOM 2536 N N . ALA A 1 312 ? 14.956 1.585 -21.919 1.00 91.25 312 ALA A N 1
ATOM 2537 C CA . ALA A 1 312 ? 14.420 2.946 -21.920 1.00 91.25 312 ALA A CA 1
ATOM 2538 C C . ALA A 1 312 ? 15.478 4.003 -22.287 1.00 91.25 312 ALA A C 1
ATOM 2540 O O . ALA A 1 312 ? 15.183 4.929 -23.033 1.00 91.25 312 ALA A O 1
ATOM 2541 N N . LYS A 1 313 ? 16.723 3.858 -21.809 1.00 84.94 313 LYS A N 1
ATOM 2542 C CA . LYS A 1 313 ? 17.826 4.772 -22.158 1.00 84.94 313 LYS A CA 1
ATOM 2543 C C . LYS A 1 313 ? 18.360 4.593 -23.581 1.00 84.94 313 LYS A C 1
ATOM 2545 O O . LYS A 1 313 ? 18.915 5.539 -24.110 1.00 84.94 313 LYS A O 1
ATOM 2550 N N . GLY A 1 314 ? 18.262 3.395 -24.158 1.00 76.19 314 GLY A N 1
ATOM 2551 C CA . GLY A 1 314 ? 18.693 3.120 -25.533 1.00 76.19 314 GLY A CA 1
ATOM 2552 C C . GLY A 1 314 ? 17.638 3.442 -26.596 1.00 76.19 314 GLY A C 1
ATOM 2553 O O . GLY A 1 314 ? 17.947 3.367 -27.780 1.00 76.19 314 GLY A O 1
ATOM 2554 N N . ALA A 1 315 ? 16.405 3.752 -26.182 1.00 59.16 315 ALA A N 1
ATOM 2555 C CA . ALA A 1 315 ? 15.301 4.160 -27.051 1.00 59.16 315 ALA A CA 1
ATOM 2556 C C . ALA A 1 315 ? 15.167 5.691 -27.203 1.00 59.16 315 ALA A C 1
ATOM 2558 O O . ALA A 1 315 ? 14.357 6.139 -28.012 1.00 59.16 315 ALA A O 1
ATOM 2559 N N . ASN A 1 316 ? 15.951 6.462 -26.438 1.00 45.28 316 ASN A N 1
ATOM 2560 C CA . ASN A 1 316 ? 16.074 7.923 -26.506 1.00 45.28 316 ASN A CA 1
ATOM 2561 C C . ASN A 1 316 ? 17.418 8.313 -27.125 1.00 45.28 316 ASN A C 1
ATOM 2563 O O . ASN A 1 316 ? 17.479 9.409 -27.719 1.00 45.28 316 ASN A O 1
#

Sequence (316 aa):
MAILLLIQKKRVKTISFLIESFHLRILIKQTKYAKEVIILADIFSDLANLGLGSTEKFQVFEAEKKLQEPQIIQKEKKFEIESILYFAKIKCPVCGSEVLFRTIKSGKIRLVKTDLDLRPIYDVVDPSLYEVAVCNTCGYAALKKRFLSITPKNIELIKTNISHQFVGRDYPDVYNYEIAIERYKLALLDAIVIEVSDCEKAFLCLKIAWLYRGYLEQEKNCDAKKIEEYQLSEKTFLEHALEGFKIAHHQEKFPTMGLDELTVKFLIGELSRRVGLYEDALKWISEVMVSKSASRRLKDRALESKLLIKQAKGAN